Protein 4P40 (pdb70)

Sequence (285 aa):
LADKYYASGNSEISGQELRGLRDAIGDDASPEDILALVQEEKIKDPALQSTALDYLVQTTTPPSQGKLKEALIQARNTHTEQFGRTAIGAKNILFFASQEYADQQLNVSSPSGLRSSLYLEVTGDTHTCDQLLSMLQDRYTYQDMMAIVSSSSFLMGMATELRQGPYVPSAQLQVLMTETRNLQAVLTSSYDYFESRVPILLDDSLKAEGIQTPSDLNFVKVAESSYHIINDKFPTASSKVEREVRNLIGDDVDSVTGVLNLFFSALRQTSSRLFSSSADDKRQQLGAMMIANALDAVNINN

Foldseek 3Di:
DLQVLCPLQPQDHSVLLVVLLVVADLQDALVNSVVSLVVSHPALQVSLSSLVVNLVVDDPVSVVVNVRSVVNNVVSCVVQPCSRVLLNLLRNLLVVLCVVVVHDSRVLSVVLCVLLVDQDALVRLCVVPVVPDPLVSLLSSLVSSCSLVSCCVDDPSRPNVSSVNSNLRSVVNNLLSVLLVLLQVVVVVLVVVCVVVVHDWDPPQGSVLLSVLLLCQPDPDRALVNNLVSQCVRTNQDLSSSLSSLVSSLVSLVPGDCSSHPHPVSSVVSNVSSVVNNVVSVVVD

Solvent-accessible surface area: 14453 Å² total

Nearest PDB structures (foldseek):
  4p40-assembly1_A  TM=1.004E+00  e=1.237E-35  Chlamydia pneumoniae
  4nrh-assembly2_C  TM=9.590E-01  e=5.067E-32  Chlamydia pneumoniae
  6gx7-assembly1_G  TM=9.427E-01  e=4.272E-32  Chlamydia pneumoniae
  2vix-assembly1_A  TM=6.791E-01  e=2.969E-06  Shigella flexneri
  7yyg-assembly1_A  TM=5.568E-01  e=1.500E-06  Bordetella pertussis Tohama I

Structure (mmCIF, N/CA/C/O backbone):
data_4P40
#
_entry.id   4P40
#
_cell.length_a   66.796
_cell.length_b   67.970
_cell.length_c   85.038
_cell.angle_alpha   90.00
_cell.angle_beta   90.00
_cell.angle_gamma   90.00
#
_symmetry.space_group_name_H-M   'P 21 21 21'
#
loop_
_entity.id
_entity.type
_entity.pdbx_description
1 polymer CopN
2 non-polymer 'FORMYL GROUP'
3 non-polymer 'SULFATE ION'
4 non-polymer 'CHLORIDE ION'
5 non-polymer DIMETHYLAMINE
6 water water
#
loop_
_atom_site.group_PDB
_atom_site.id
_atom_site.type_symbol
_atom_site.label_atom_id
_atom_site.label_alt_id
_atom_site.label_comp_id
_atom_site.label_asym_id
_atom_site.label_entity_id
_atom_site.label_seq_id
_atom_site.pdbx_PDB_ins_code
_atom_site.Cartn_x
_atom_site.Cartn_y
_atom_site.Cartn_z
_atom_site.occupancy
_atom_site.B_iso_or_equiv
_atom_site.auth_seq_id
_atom_site.auth_comp_id
_atom_site.auth_asym_id
_atom_site.auth_atom_id
_atom_site.pdbx_PDB_model_num
ATOM 1 N N . LEU A 1 122 ? -84.037 49.258 16.241 1.00 42.99 96 LEU A N 1
ATOM 2 C CA . LEU A 1 122 ? -85.002 48.951 15.198 1.00 42.35 96 LEU A CA 1
ATOM 3 C C . LEU A 1 122 ? -84.643 47.687 14.423 1.00 40.21 96 LEU A C 1
ATOM 4 O O . LEU A 1 122 ? -83.485 47.392 14.221 1.00 38.86 96 LEU A O 1
ATOM 19 N N . ALA A 1 123 ? -85.643 46.945 13.967 1.00 38.66 97 ALA A N 1
ATOM 20 C CA . ALA A 1 123 ? -85.354 45.697 13.278 1.00 37.21 97 ALA A CA 1
ATOM 21 C C . ALA A 1 123 ? -84.650 45.961 11.939 1.00 35.78 97 ALA A C 1
ATOM 22 O O . ALA A 1 123 ? -83.689 45.276 11.592 1.00 34.44 97 ALA A O 1
ATOM 29 N N . ASP A 1 124 ? -85.120 46.953 11.189 1.00 36.14 98 ASP A N 1
ATOM 30 C CA . ASP A 1 124 ? -84.484 47.302 9.917 1.00 35.93 98 ASP A CA 1
ATOM 31 C C . ASP A 1 124 ? -83.014 47.681 10.117 1.00 34.55 98 ASP A C 1
ATOM 32 O O . ASP A 1 124 ? -82.136 47.308 9.323 1.00 33.92 98 ASP A O 1
ATOM 41 N N . LYS A 1 125 ? -82.738 48.432 11.171 1.00 34.46 99 LYS A N 1
ATOM 42 C CA . LYS A 1 125 ? -81.370 48.854 11.426 1.00 33.83 99 LYS A CA 1
ATOM 43 C C . LYS A 1 125 ? -80.527 47.643 11.745 1.00 32.87 99 LYS A C 1
ATOM 44 O O . LYS A 1 125 ? -79.411 47.477 11.243 1.00 32.47 99 LYS A O 1
ATOM 50 N N . TYR A 1 126 ? -81.079 46.748 12.551 1.00 31.04 100 TYR A N 1
ATOM 51 C CA A TYR A 1 126 ? -80.329 45.563 12.938 0.39 30.45 100 TYR A CA 1
ATOM 52 C CA B TYR A 1 126 ? -80.340 45.586 12.971 0.61 29.34 100 TYR A CA 1
ATOM 53 C C . TYR A 1 126 ? -80.100 44.642 11.779 1.00 30.99 100 TYR A C 1
ATOM 54 O O . TYR A 1 126 ? -79.141 43.918 11.781 1.00 32.90 100 TYR A O 1
ATOM 89 N N . ALA A 1 127 ? -81.002 44.681 10.792 1.00 30.91 101 ALA A N 1
ATOM 90 C CA . ALA A 1 127 ? -80.954 43.816 9.611 1.00 31.26 101 ALA A CA 1
ATOM 91 C C . ALA A 1 127 ? -80.264 44.457 8.404 1.00 32.27 101 ALA A C 1
ATOM 92 O O . ALA A 1 127 ? -80.081 43.820 7.358 1.00 32.15 101 ALA A O 1
ATOM 99 N N . SER A 1 128 ? -79.863 45.712 8.543 1.00 33.70 102 SER A N 1
ATOM 100 C CA . SER A 1 128 ? -79.294 46.450 7.430 1.00 35.10 102 SER A CA 1
ATOM 101 C C . SER A 1 128 ? -78.005 45.829 6.903 1.00 35.54 102 SER A C 1
ATOM 102 O O . SER A 1 128 ? -77.051 45.614 7.649 1.00 36.12 102 SER A O 1
ATOM 110 N N . GLY A 1 129 ? -77.992 45.542 5.608 1.00 35.37 103 GLY A N 1
ATOM 111 C CA . GLY A 1 129 ? -76.812 44.997 4.961 1.00 35.18 103 GLY A CA 1
ATOM 112 C C . GLY A 1 129 ? -76.571 43.520 5.224 1.00 34.29 103 GLY A C 1
ATOM 113 O O . GLY A 1 129 ? -75.527 42.984 4.850 1.00 35.89 103 GLY A O 1
ATOM 117 N N . ASN A 1 130 ? -77.541 42.863 5.855 1.00 31.68 104 ASN A N 1
ATOM 118 C CA . ASN A 1 130 ? -77.458 41.436 6.164 1.00 29.16 104 ASN A CA 1
ATOM 119 C C . ASN A 1 130 ? -78.346 40.723 5.182 1.00 28.50 104 ASN A C 1
ATOM 120 O O . ASN A 1 130 ? -79.572 40.875 5.231 1.00 29.18 104 ASN A O 1
ATOM 131 N N . SER A 1 131 ? -77.743 39.947 4.292 1.00 27.44 105 SER A N 1
ATOM 132 C CA . SER A 1 131 ? -78.496 39.326 3.217 1.00 28.15 105 SER A CA 1
ATOM 133 C C . SER A 1 131 ? -79.227 38.074 3.670 1.00 27.49 105 SER A C 1
ATOM 134 O O . SER A 1 131 ? -79.964 37.489 2.896 1.00 29.18 105 SER A O 1
ATOM 142 N N . GLU A 1 132 ? -79.041 37.667 4.926 1.00 25.04 106 GLU A N 1
ATOM 143 C CA . GLU A 1 132 ? -79.646 36.427 5.427 1.00 24.66 106 GLU A CA 1
ATOM 144 C C . GLU A 1 132 ? -80.768 36.614 6.447 1.00 25.53 106 GLU A C 1
ATOM 145 O O . GLU A 1 132 ? -81.409 35.638 6.826 1.00 26.91 106 GLU A O 1
ATOM 157 N N . ILE A 1 133 ? -80.997 37.843 6.896 1.00 25.97 107 ILE A N 1
ATOM 158 C CA . ILE A 1 133 ? -82.117 38.145 7.795 1.00 27.71 107 ILE A CA 1
ATOM 159 C C . ILE A 1 133 ? -82.704 39.498 7.410 1.00 27.82 107 ILE A C 1
ATOM 160 O O . ILE A 1 133 ? -81.982 40.426 7.027 1.00 28.27 107 ILE A O 1
ATOM 176 N N . SER A 1 134 ? -84.024 39.603 7.498 1.00 27.64 108 SER A N 1
ATOM 177 C CA . SER A 1 134 ? -84.696 40.848 7.175 1.00 27.81 108 SER A CA 1
ATOM 178 C C . SER A 1 134 ? -85.265 41.488 8.431 1.00 27.40 108 SER A C 1
ATOM 179 O O . SER A 1 134 ? -85.439 40.840 9.461 1.00 26.44 108 SER A O 1
ATOM 187 N N . GLY A 1 135 ? -85.590 42.769 8.328 1.00 28.27 109 GLY A N 1
ATOM 188 C CA . GLY A 1 135 ? -86.242 43.457 9.423 1.00 28.82 109 GLY A CA 1
ATOM 189 C C . GLY A 1 135 ? -87.572 42.819 9.782 1.00 28.90 109 GLY A C 1
ATOM 190 O O . GLY A 1 135 ? -87.908 42.698 10.958 1.00 28.65 109 GLY A O 1
ATOM 194 N N . GLN A 1 136 ? -88.326 42.398 8.771 1.00 29.51 110 GLN A N 1
ATOM 195 C CA . GLN A 1 136 ? -89.600 41.723 8.975 1.00 29.77 110 GLN A CA 1
ATOM 196 C C . GLN A 1 136 ? -89.449 40.446 9.785 1.00 29.11 110 GLN A C 1
ATOM 197 O O . GLN A 1 136 ? -90.267 40.157 10.661 1.00 29.24 110 GLN A O 1
ATOM 201 N N . GLU A 1 137 ? -88.396 39.681 9.502 1.00 28.45 111 GLU A N 1
ATOM 202 C CA . GLU A 1 137 ? -88.156 38.437 10.221 1.00 28.54 111 GLU A CA 1
ATOM 203 C C . GLU A 1 137 ? -87.848 38.733 11.687 1.00 26.12 111 GLU A C 1
ATOM 204 O O . GLU A 1 137 ? -88.323 38.047 12.581 1.00 25.42 111 GLU A O 1
ATOM 216 N N . LEU A 1 138 ? -87.047 39.757 11.933 1.00 25.17 112 LEU A N 1
ATOM 217 C CA . LEU A 1 138 ? -86.695 40.097 13.305 1.00 24.50 112 LEU A CA 1
ATOM 218 C C . LEU A 1 138 ? -87.916 40.610 14.071 1.00 25.90 112 LEU A C 1
ATOM 219 O O . LEU A 1 138 ? -88.137 40.211 15.211 1.00 25.76 112 LEU A O 1
ATOM 235 N N . ARG A 1 139 ? -88.706 41.481 13.448 1.00 26.92 113 ARG A N 1
ATOM 236 C CA . ARG A 1 139 ? -89.920 41.981 14.086 1.00 28.76 113 ARG A CA 1
ATOM 237 C C . ARG A 1 139 ? -90.921 40.865 14.326 1.00 28.95 113 ARG A C 1
ATOM 238 O O . ARG A 1 139 ? -91.610 40.860 15.344 1.00 29.36 113 ARG A O 1
ATOM 259 N N . GLY A 1 140 ? -90.982 39.907 13.405 1.00 28.91 114 GLY A N 1
ATOM 260 C CA . GLY A 1 140 ? -91.898 38.790 13.546 1.00 30.07 114 GLY A CA 1
ATOM 261 C C . GLY A 1 140 ? -91.539 37.952 14.756 1.00 30.34 114 GLY A C 1
ATOM 262 O O . GLY A 1 140 ? -92.399 37.528 15.530 1.00 30.82 114 GLY A O 1
ATOM 266 N N . LEU A 1 141 ? -90.240 37.745 14.941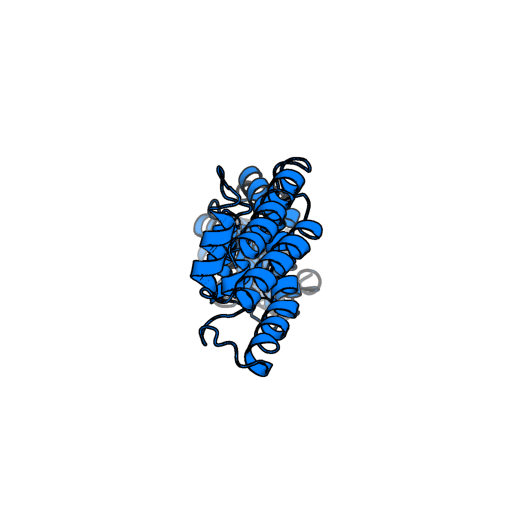 1.00 30.42 115 LEU A N 1
ATOM 267 C CA . LEU A 1 141 ? -89.747 36.931 16.035 1.00 30.76 115 LEU A CA 1
ATOM 268 C C . LEU A 1 141 ? -90.059 37.661 17.342 1.00 30.90 115 LEU A C 1
ATOM 269 O O . LEU A 1 141 ? -90.576 37.068 18.303 1.00 31.73 115 LEU A O 1
ATOM 285 N N . ARG A 1 142 ? -89.780 38.960 17.363 1.00 31.43 116 ARG A N 1
ATOM 286 C CA . ARG A 1 142 ? -90.059 39.786 18.527 1.00 33.48 116 ARG A CA 1
ATOM 287 C C . ARG A 1 142 ? -91.525 39.669 18.903 1.00 33.86 116 ARG A C 1
ATOM 288 O O . ARG A 1 142 ? -91.859 39.420 20.057 1.00 34.48 116 ARG A O 1
ATOM 309 N N . ASP A 1 143 ? -92.407 39.833 17.922 1.00 33.96 117 ASP A N 1
ATOM 310 C CA . ASP A 1 143 ? -93.849 39.860 18.191 1.00 34.51 117 ASP A CA 1
ATOM 311 C C . ASP A 1 143 ? -94.397 38.510 18.651 1.00 34.11 117 ASP A C 1
ATOM 312 O O . ASP A 1 143 ? -95.446 38.453 19.318 1.00 35.55 117 ASP A O 1
ATOM 321 N N . ALA A 1 144 ? -93.724 37.430 18.268 1.00 32.59 118 ALA A N 1
ATOM 322 C CA . ALA A 1 144 ? -94.126 36.071 18.640 1.00 32.09 118 ALA A CA 1
ATOM 323 C C . ALA A 1 144 ? -93.725 35.709 20.077 1.00 30.97 118 ALA A C 1
ATOM 324 O O . ALA A 1 144 ? -94.260 34.751 20.658 1.00 31.78 118 ALA A O 1
ATOM 331 N N . ILE A 1 145 ? -92.800 36.472 20.652 1.00 29.29 119 ILE A N 1
ATOM 332 C CA . ILE A 1 145 ? -92.284 36.184 21.991 1.00 27.71 119 ILE A CA 1
ATOM 333 C C . ILE A 1 145 ? -93.057 36.985 23.044 1.00 28.54 119 ILE A C 1
ATOM 334 O O . ILE A 1 145 ? -92.942 38.212 23.102 1.00 29.95 119 ILE A O 1
ATOM 350 N N . GLY A 1 146 ? -93.817 36.298 23.886 1.00 28.15 120 GLY A N 1
ATOM 351 C CA . GLY A 1 146 ? -94.633 36.963 24.888 1.00 28.52 120 GLY A CA 1
ATOM 352 C C . GLY A 1 146 ? -93.840 37.441 26.086 1.00 27.90 120 GLY A C 1
ATOM 353 O O . GLY A 1 146 ? -92.731 36.968 26.325 1.00 27.27 120 GLY A O 1
ATOM 357 N N . ASP A 1 147 ? -94.435 38.353 26.860 1.00 28.18 121 ASP A N 1
ATOM 358 C CA . ASP A 1 147 ? -93.777 38.923 28.031 1.00 29.12 121 ASP A CA 1
ATOM 359 C C . ASP A 1 147 ? -93.304 37.868 29.016 1.00 26.90 121 ASP A C 1
ATOM 360 O O . ASP A 1 147 ? -92.315 38.079 29.725 1.00 26.44 121 ASP A O 1
ATOM 369 N N . ASP A 1 148 ? -94.027 36.752 29.091 1.00 25.37 122 ASP A N 1
ATOM 370 C CA . ASP A 1 148 ? -93.724 35.701 30.058 1.00 24.92 122 ASP A CA 1
ATOM 371 C C . ASP A 1 148 ? -93.069 34.475 29.457 1.00 24.73 122 ASP A C 1
ATOM 372 O O . ASP A 1 148 ? -92.973 33.432 30.102 1.00 25.33 122 ASP A O 1
ATOM 381 N N . ALA A 1 149 ? -92.546 34.619 28.254 1.00 24.12 123 ALA A N 1
ATOM 382 C CA . ALA A 1 149 ? -91.848 33.526 27.623 1.00 24.05 123 ALA A CA 1
ATOM 383 C C . ALA A 1 149 ? -90.646 33.086 28.443 1.00 22.97 123 ALA A C 1
ATOM 384 O O . ALA A 1 149 ? -89.876 33.912 28.943 1.00 22.80 123 ALA A O 1
ATOM 391 N N . SER A 1 150 ? -90.484 31.781 28.579 1.00 22.72 124 SER A N 1
ATOM 392 C CA . SER A 1 150 ? -89.304 31.224 29.222 1.00 22.84 124 SER A CA 1
ATOM 393 C C . SER A 1 150 ? -88.122 31.207 28.251 1.00 21.99 124 SER A C 1
ATOM 394 O O . SER A 1 150 ? -88.298 31.294 27.034 1.00 21.47 124 SER A O 1
ATOM 402 N N . PRO A 1 151 ? -86.902 31.048 28.776 1.00 21.68 125 PRO A N 1
ATOM 403 C CA . PRO A 1 151 ? -85.760 30.912 27.868 1.00 21.58 125 PRO A CA 1
ATOM 404 C C . PRO A 1 151 ? -85.928 29.762 26.877 1.00 21.43 125 PRO A C 1
ATOM 405 O O . PRO A 1 151 ? -85.518 29.876 25.738 1.00 20.49 125 PRO A O 1
ATOM 416 N N . GLU A 1 152 ? -86.534 28.666 27.316 1.00 21.88 126 GLU A N 1
ATOM 417 C CA . GLU A 1 152 ? -86.746 27.525 26.443 1.00 23.06 126 GLU A CA 1
ATOM 418 C C . GLU A 1 152 ? -87.746 27.863 25.346 1.00 22.77 126 GLU A C 1
ATOM 419 O O . GLU A 1 152 ? -87.564 27.482 24.189 1.00 22.92 126 GLU A O 1
ATOM 431 N N . ASP A 1 153 ? -88.809 28.571 25.713 1.00 22.28 127 ASP A N 1
ATOM 432 C CA . ASP A 1 153 ? -89.795 29.036 24.737 1.00 23.49 127 ASP A CA 1
ATOM 433 C C . ASP A 1 153 ? -89.126 29.919 23.692 1.00 22.15 127 ASP A C 1
ATOM 434 O O . ASP A 1 153 ? -89.406 29.816 22.501 1.00 22.02 127 ASP A O 1
ATOM 443 N N . ILE A 1 154 ? -88.248 30.798 24.157 1.00 20.53 128 ILE A N 1
ATOM 444 C CA . ILE A 1 154 ? -87.561 31.734 23.286 1.00 19.83 128 ILE A CA 1
ATOM 445 C C . ILE A 1 154 ? -86.688 30.974 22.293 1.00 19.65 128 ILE A C 1
ATOM 446 O O . ILE A 1 154 ? -86.751 31.217 21.092 1.00 19.53 128 ILE A O 1
ATOM 462 N N . LEU A 1 155 ? -85.890 30.035 22.784 1.00 18.77 129 LEU A N 1
ATOM 463 C CA . LEU A 1 155 ? -85.014 29.283 21.877 1.00 19.25 129 LEU A CA 1
ATOM 464 C C . LEU A 1 155 ? -85.816 28.448 20.898 1.00 20.30 129 LEU A C 1
ATOM 465 O O . LEU A 1 155 ? -85.434 28.320 19.748 1.00 20.65 129 LEU A O 1
ATOM 481 N N . ALA A 1 156 ? -86.931 27.888 21.337 1.00 20.61 130 ALA A N 1
ATOM 482 C CA . ALA A 1 156 ? -87.745 27.108 20.423 1.00 21.62 130 ALA A CA 1
ATOM 483 C C . ALA A 1 156 ? -88.221 27.971 19.248 1.00 22.01 130 ALA A C 1
ATOM 484 O O . ALA A 1 156 ? -88.192 27.524 18.109 1.00 22.50 130 ALA A O 1
ATOM 491 N N . LEU A 1 157 ? -88.643 29.199 19.527 1.00 21.17 131 LEU A N 1
ATOM 492 C CA . LEU A 1 157 ? -89.124 30.103 18.491 1.00 22.60 131 LEU A CA 1
ATOM 493 C C . LEU A 1 157 ? -87.990 30.572 17.587 1.00 22.32 131 LEU A C 1
ATOM 494 O O . LEU A 1 157 ? -88.130 30.583 16.370 1.00 23.50 131 LEU A O 1
ATOM 510 N N . VAL A 1 158 ? -86.862 30.947 18.178 1.00 21.46 132 VAL A N 1
ATOM 511 C CA . VAL A 1 158 ? -85.706 31.340 17.385 1.00 21.08 132 VAL A CA 1
ATOM 512 C C . VAL A 1 158 ? -85.276 30.225 16.433 1.00 21.40 132 VAL A C 1
ATOM 513 O O . VAL A 1 158 ? -85.029 30.476 15.261 1.00 21.82 132 VAL A O 1
ATOM 526 N N . GLN A 1 159 ? -85.233 28.997 16.940 1.00 21.51 133 GLN A N 1
ATOM 527 C CA . GLN A 1 159 ? -84.861 27.853 16.132 1.00 22.47 133 GLN A CA 1
ATOM 528 C C . GLN A 1 159 ? -85.845 27.604 14.998 1.00 23.80 133 GLN A C 1
ATOM 529 O O . GLN A 1 159 ? -85.443 27.212 13.907 1.00 23.89 133 GLN A O 1
ATOM 543 N N . GLU A 1 160 ? -87.134 27.816 15.261 1.00 25.07 134 GLU A N 1
ATOM 544 C CA A GLU A 1 160 ? -88.180 27.559 14.274 0.51 27.35 134 GLU A CA 1
ATOM 545 C CA B GLU A 1 160 ? -88.162 27.551 14.260 0.49 26.97 134 GLU A CA 1
ATOM 546 C C . GLU A 1 160 ? -88.057 28.537 13.115 1.00 27.49 134 GLU A C 1
ATOM 547 O O . GLU A 1 160 ? -88.236 28.171 11.963 1.00 29.31 134 GLU A O 1
ATOM 569 N N . LYS A 1 161 ? -87.737 29.785 13.435 1.00 26.36 135 LYS A N 1
ATOM 570 C CA . LYS A 1 161 ? -87.750 30.847 12.450 1.00 27.77 135 LYS A CA 1
ATOM 571 C C . LYS A 1 161 ? -86.429 31.097 11.753 1.00 27.37 135 LYS A C 1
ATOM 572 O O . LYS A 1 161 ? -86.423 31.608 10.635 1.00 28.93 135 LYS A O 1
ATOM 591 N N . ILE A 1 162 ? -85.329 30.725 12.407 1.00 26.45 136 ILE A N 1
ATOM 592 C CA . ILE A 1 162 ? -83.982 30.992 11.913 1.00 26.60 136 ILE A CA 1
ATOM 593 C C . ILE A 1 162 ? -83.149 29.728 11.984 1.00 26.65 136 ILE A C 1
ATOM 594 O O . ILE A 1 162 ? -82.957 29.165 13.050 1.00 26.58 136 ILE A O 1
ATOM 610 N N . LYS A 1 163 ? -82.626 29.294 10.837 1.00 28.16 137 LYS A N 1
ATOM 611 C CA . LYS A 1 163 ? -81.997 27.987 10.722 1.00 28.93 137 LYS A CA 1
ATOM 612 C C . LYS A 1 163 ? -80.528 27.904 11.188 1.00 27.01 137 LYS A C 1
ATOM 613 O O . LYS A 1 163 ? -80.101 26.925 11.784 1.00 29.32 137 LYS A O 1
ATOM 619 N N . ASP A 1 164 ? -79.767 28.955 10.956 1.00 22.46 138 ASP A N 1
ATOM 620 C CA . ASP A 1 164 ? -78.328 28.906 11.095 1.00 20.33 138 ASP A CA 1
ATOM 621 C C . ASP A 1 164 ? -77.897 29.451 12.459 1.00 18.38 138 ASP A C 1
ATOM 622 O O . ASP A 1 164 ? -78.359 30.515 12.844 1.00 18.22 138 ASP A O 1
ATOM 631 N N . PRO A 1 165 ? -76.983 28.755 13.163 1.00 18.89 139 PRO A N 1
ATOM 632 C CA . PRO A 1 165 ? -76.602 29.261 14.489 1.00 18.84 139 PRO A CA 1
ATOM 633 C C . PRO A 1 165 ? -76.045 30.680 14.540 1.00 17.47 139 PRO A C 1
ATOM 634 O O . PRO A 1 165 ? -76.289 31.381 15.514 1.00 16.99 139 PRO A O 1
ATOM 645 N N . ALA A 1 166 ? -75.305 31.123 13.527 1.00 17.33 140 ALA A N 1
ATOM 646 C CA . ALA A 1 166 ? -74.799 32.497 13.522 1.00 16.99 140 ALA A CA 1
ATOM 647 C C . ALA A 1 166 ? -75.933 33.509 13.455 1.00 16.70 140 ALA A C 1
ATOM 648 O O . ALA A 1 166 ? -75.885 34.561 14.090 1.00 16.59 140 ALA A O 1
ATOM 655 N N . LEU A 1 167 ? -76.932 33.209 12.648 1.00 16.01 141 LEU A N 1
ATOM 656 C CA . LEU A 1 167 ? -78.088 34.085 12.500 1.00 16.71 141 LEU A CA 1
ATOM 657 C C . LEU A 1 167 ? -78.985 34.017 13.726 1.00 16.55 141 LEU A C 1
ATOM 658 O O . LEU A 1 167 ? -79.576 35.030 14.119 1.00 16.75 141 LEU A O 1
ATOM 674 N N . GLN A 1 168 ? -79.063 32.842 14.357 1.00 16.12 142 GLN A N 1
ATOM 675 C CA . GLN A 1 168 ? -79.815 32.723 15.611 1.00 15.95 142 GLN A CA 1
ATOM 676 C C . GLN A 1 168 ? -79.194 33.614 16.664 1.00 15.55 142 GLN A C 1
ATOM 677 O O . GLN A 1 168 ? -79.891 34.294 17.407 1.00 16.13 142 GLN A O 1
ATOM 691 N N . SER A 1 169 ? -77.867 33.591 16.733 1.00 15.30 143 SER A N 1
ATOM 692 C CA . SER A 1 169 ? -77.132 34.375 17.707 1.00 15.15 143 SER A CA 1
ATOM 693 C C . SER A 1 169 ? -77.347 35.877 17.459 1.00 15.65 143 SER A C 1
ATOM 694 O O . SER A 1 169 ? -77.547 36.661 18.385 1.00 16.04 143 SER A O 1
ATOM 702 N N . THR A 1 170 ? -77.315 36.265 16.180 1.00 15.73 144 THR A N 1
ATOM 703 C CA . THR A 1 170 ? -77.593 37.633 15.767 1.00 16.67 144 THR A CA 1
ATOM 704 C C . THR A 1 170 ? -78.998 38.051 16.179 1.00 16.90 144 THR A C 1
ATOM 705 O O . THR A 1 170 ? -79.202 39.139 16.684 1.00 17.61 144 THR A O 1
ATOM 716 N N . ALA A 1 171 ? -79.987 37.204 15.938 1.00 16.58 145 ALA A N 1
ATOM 717 C CA . ALA A 1 171 ? -81.352 37.517 16.330 1.00 16.85 145 ALA A CA 1
ATOM 718 C C . ALA A 1 171 ? -81.487 37.676 17.837 1.00 16.52 145 ALA A C 1
ATOM 719 O O . ALA A 1 171 ? -82.215 38.537 18.298 1.00 17.29 145 ALA A O 1
ATOM 726 N N . LEU A 1 172 ? -80.787 36.845 18.590 1.00 15.93 146 LEU A N 1
ATOM 727 C CA . LEU A 1 172 ? -80.806 36.943 20.035 1.00 15.99 146 LEU A CA 1
ATOM 728 C C . LEU A 1 172 ? -80.206 38.246 20.518 1.00 15.92 146 LEU A C 1
ATOM 729 O O . LEU A 1 172 ? -80.723 38.848 21.457 1.00 16.23 146 LEU A O 1
ATOM 745 N N . ASP A 1 173 ? -79.137 38.701 19.902 1.00 15.87 147 ASP A N 1
ATOM 746 C CA . ASP A 1 173 ? -78.582 40.031 20.235 1.00 16.59 147 ASP A CA 1
ATOM 747 C C . ASP A 1 173 ? -79.618 41.132 19.982 1.00 17.20 147 ASP A C 1
ATOM 748 O O . ASP A 1 173 ? -79.808 42.014 20.816 1.00 17.37 147 ASP A O 1
ATOM 757 N N . TYR A 1 174 ? -80.293 41.077 18.839 1.00 17.06 148 TYR A N 1
ATOM 758 C CA . TYR A 1 174 ? -81.346 42.041 18.543 1.00 17.85 148 TYR A CA 1
ATOM 759 C C . TYR A 1 174 ? -82.442 41.995 19.609 1.00 18.01 148 TYR A C 1
ATOM 760 O O . TYR A 1 174 ? -82.847 43.030 20.132 1.00 18.77 148 TYR A O 1
ATOM 778 N N . LEU A 1 175 ? -82.883 40.796 19.980 1.00 17.45 149 LEU A N 1
ATOM 779 C CA . LEU A 1 175 ? -83.976 40.670 20.932 1.00 17.55 149 LEU A CA 1
ATOM 780 C C . LEU A 1 175 ? -83.586 41.245 22.275 1.00 18.02 149 LEU A C 1
ATOM 781 O O . LEU A 1 175 ? -84.337 41.985 22.900 1.00 18.68 149 LEU A O 1
ATOM 797 N N . VAL A 1 176 ? -82.405 40.904 22.755 1.00 17.35 150 VAL A N 1
ATOM 798 C CA . VAL A 1 176 ? -81.950 41.427 24.060 1.00 17.48 150 VAL A CA 1
ATOM 799 C C . VAL A 1 176 ? -81.882 42.947 24.024 1.00 18.70 150 VAL A C 1
ATOM 800 O O . VAL A 1 176 ? -82.395 43.625 24.900 1.00 19.82 150 VAL A O 1
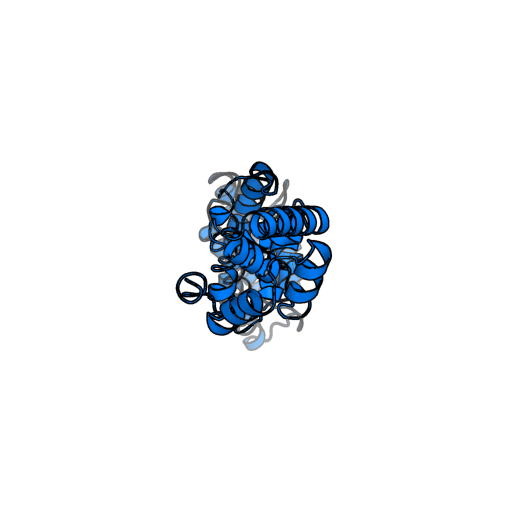ATOM 813 N N . GLN A 1 177 ? -81.271 43.473 22.975 1.00 18.45 151 GLN A N 1
ATOM 814 C CA . GLN A 1 177 ? -80.939 44.879 22.914 1.00 19.63 151 GLN A CA 1
ATOM 815 C C . GLN A 1 177 ? -82.138 45.768 22.692 1.00 21.05 151 GLN A C 1
ATOM 816 O O . GLN A 1 177 ? -82.093 46.925 23.060 1.00 22.26 151 GLN A O 1
ATOM 830 N N A THR A 1 178 ? -83.216 45.256 22.120 0.50 20.60 152 THR A N 1
ATOM 831 N N B THR A 1 178 ? -83.203 45.211 22.109 0.50 21.40 152 THR A N 1
ATOM 832 C CA A THR A 1 178 ? -84.372 46.105 21.847 0.50 21.11 152 THR A CA 1
ATOM 833 C CA B THR A 1 178 ? -84.410 45.957 21.721 0.50 22.55 152 THR A CA 1
ATOM 834 C C A THR A 1 178 ? -85.585 45.797 22.707 0.50 22.18 152 THR A C 1
ATOM 835 C C B THR A 1 178 ? -85.510 45.917 22.786 0.50 22.89 152 THR A C 1
ATOM 836 O O A THR A 1 178 ? -86.705 46.268 22.440 0.50 22.67 152 THR A O 1
ATOM 837 O O B THR A 1 178 ? -86.455 46.724 22.764 0.50 23.17 152 THR A O 1
ATOM 858 N N . THR A 1 179 ? -85.374 45.022 23.757 1.00 23.24 153 THR A N 1
ATOM 859 C CA . THR A 1 179 ? -86.438 44.835 24.752 1.00 25.58 153 THR A CA 1
ATOM 860 C C . THR A 1 179 ? -86.434 46.017 25.715 1.00 29.89 153 THR A C 1
ATOM 861 O O . THR A 1 179 ? -85.393 46.310 26.296 1.00 31.45 153 THR A O 1
ATOM 872 N N . PRO A 1 180 ? -87.570 46.664 25.872 1.00 32.97 154 PRO A N 1
ATOM 873 C CA . PRO A 1 180 ? -87.639 47.852 26.684 1.00 35.12 154 PRO A CA 1
ATOM 874 C C . PRO A 1 180 ? -87.778 47.537 28.111 1.00 37.44 154 PRO A C 1
ATOM 875 O O . PRO A 1 180 ? -88.075 46.454 28.525 1.00 37.15 154 PRO A O 1
ATOM 886 N N . PRO A 1 181 ? -87.516 48.671 28.889 1.00 40.18 155 PRO A N 1
ATOM 887 C CA . PRO A 1 181 ? -87.541 48.441 30.337 1.00 41.73 155 PRO A CA 1
ATOM 888 C C . PRO A 1 181 ? -88.808 47.932 30.920 1.00 42.72 155 PRO A C 1
ATOM 889 O O . PRO A 1 181 ? -88.709 47.320 31.953 1.00 43.20 155 PRO A O 1
ATOM 900 N N . SER A 1 182 ? -89.945 48.160 30.293 1.00 43.21 156 SER A N 1
ATOM 901 C CA . SER A 1 182 ? -91.198 47.687 30.842 1.00 43.63 156 SER A CA 1
ATOM 902 C C . SER A 1 182 ? -91.248 46.182 30.924 1.00 42.70 156 SER A C 1
ATOM 903 O O . SER A 1 182 ? -91.996 45.621 31.704 1.00 43.75 156 SER A O 1
ATOM 911 N N . GLN A 1 183 ? -90.423 45.542 30.097 1.00 40.53 157 GLN A N 1
ATOM 912 C CA . GLN A 1 183 ? -90.426 44.105 29.933 1.00 39.32 157 GLN A CA 1
ATOM 913 C C . GLN A 1 183 ? -89.133 43.566 30.560 1.00 36.62 157 GLN A C 1
ATOM 914 O O . GLN A 1 183 ? -88.369 42.920 29.917 1.00 35.27 157 GLN A O 1
ATOM 928 N N . GLY A 1 184 ? -88.914 43.833 31.830 1.00 35.00 158 GLY A N 1
ATOM 929 C CA . GLY A 1 184 ? -87.739 43.432 32.547 1.00 33.68 158 GLY A CA 1
ATOM 930 C C . GLY A 1 184 ? -87.569 41.941 32.686 1.00 32.09 158 GLY A C 1
ATOM 931 O O . GLY A 1 184 ? -86.478 41.428 32.562 1.00 32.19 158 GLY A O 1
ATOM 935 N N . LYS A 1 185 ? -88.658 41.270 32.970 1.00 30.45 159 LYS A N 1
ATOM 936 C CA . LYS A 1 185 ? -88.690 39.812 33.070 1.00 29.20 159 LYS A CA 1
ATOM 937 C C . LYS A 1 185 ? -88.257 39.216 31.741 1.00 25.32 159 LYS A C 1
ATOM 938 O O . LYS A 1 185 ? -87.447 38.294 31.695 1.00 24.99 159 LYS A O 1
ATOM 957 N N . LEU A 1 186 ? -88.833 39.721 30.659 1.00 24.37 160 LEU A N 1
ATOM 958 C CA . LEU A 1 186 ? -88.499 39.209 29.339 1.00 22.72 160 LEU A CA 1
ATOM 959 C C . LEU A 1 186 ? -87.032 39.464 29.026 1.00 20.69 160 LEU A C 1
ATOM 960 O O . LEU A 1 186 ? -86.367 38.593 28.483 1.00 20.22 160 LEU A O 1
ATOM 976 N N . LYS A 1 187 ? -86.511 40.652 29.340 1.00 20.27 161 LYS A N 1
ATOM 977 C CA . LYS A 1 187 ? -85.107 40.907 29.062 1.00 20.88 161 LYS A CA 1
ATOM 978 C C . LYS A 1 187 ? -84.213 39.880 29.764 1.00 19.96 161 LYS A C 1
ATOM 979 O O . LYS A 1 187 ? -83.287 39.348 29.160 1.00 19.32 161 LYS A O 1
ATOM 998 N N . GLU A 1 188 ? -84.520 39.553 31.015 1.00 20.34 162 GLU A N 1
ATOM 999 C CA . GLU A 1 188 ? -83.768 38.547 31.757 1.00 20.96 162 GLU A CA 1
ATOM 1000 C C . GLU A 1 188 ? -83.868 37.190 31.066 1.00 19.43 162 GLU A C 1
ATOM 1001 O O . GLU A 1 188 ? -82.875 36.481 30.943 1.00 19.63 162 GLU A O 1
ATOM 1005 N N . ALA A 1 189 ? -85.062 36.815 30.623 1.00 18.15 163 ALA A N 1
ATOM 1006 C CA . ALA A 1 189 ? -85.260 35.519 29.954 1.00 18.42 163 ALA A CA 1
ATOM 1007 C C . ALA A 1 189 ? -84.473 35.460 28.650 1.00 17.33 163 ALA A C 1
ATOM 1008 O O . ALA A 1 189 ? -83.919 34.431 28.306 1.00 17.44 163 ALA A O 1
ATOM 1015 N N . LEU A 1 190 ? -84.461 36.564 27.914 1.00 17.00 164 LEU A N 1
ATOM 1016 C CA . LEU A 1 190 ? -83.720 36.660 26.663 1.00 17.09 164 LEU A CA 1
ATOM 1017 C C . LEU A 1 190 ? -82.218 36.562 26.895 1.00 16.93 164 LEU A C 1
ATOM 1018 O O . LEU A 1 190 ? -81.501 35.909 26.132 1.00 16.55 164 LEU A O 1
ATOM 1034 N N . ILE A 1 191 ? -81.714 37.235 27.922 1.00 16.97 165 ILE A N 1
ATOM 1035 C CA . ILE A 1 191 ? -80.302 37.112 28.288 1.00 16.87 165 ILE A CA 1
ATOM 1036 C C . ILE A 1 191 ? -79.957 35.661 28.613 1.00 16.58 165 ILE A C 1
ATOM 1037 O O . ILE A 1 191 ? -78.923 35.163 28.184 1.00 16.20 165 ILE A O 1
ATOM 1053 N N . GLN A 1 192 ? -80.814 34.972 29.358 1.00 16.76 166 GLN A N 1
ATOM 1054 C CA . GLN A 1 192 ? -80.588 33.561 29.678 1.00 17.73 166 GLN A CA 1
ATOM 1055 C C . GLN A 1 192 ? -80.606 32.720 28.408 1.00 17.00 166 GLN A C 1
ATOM 1056 O O . GLN A 1 192 ? -79.753 31.860 28.223 1.00 17.71 166 GLN A O 1
ATOM 1060 N N . ALA A 1 193 ? -81.571 32.971 27.529 1.00 16.77 167 ALA A N 1
ATOM 1061 C CA . ALA A 1 193 ? -81.683 32.223 26.278 1.00 16.65 167 ALA A CA 1
ATOM 1062 C C . ALA A 1 193 ? -80.413 32.392 25.457 1.00 15.57 167 ALA A C 1
ATOM 1063 O O . ALA A 1 193 ? -79.881 31.426 24.904 1.00 16.32 167 ALA A O 1
ATOM 1070 N N . ARG A 1 194 ? -79.931 33.625 25.353 1.00 15.05 168 ARG A N 1
ATOM 1071 C CA . ARG A 1 194 ? -78.729 33.875 24.574 1.00 15.15 168 ARG A CA 1
ATOM 1072 C C . ARG A 1 194 ? -77.513 33.196 25.193 1.00 15.51 168 ARG A C 1
ATOM 1073 O O . ARG A 1 194 ? -76.680 32.615 24.491 1.00 15.41 168 ARG A O 1
ATOM 1094 N N . ASN A 1 195 ? -77.411 33.239 26.511 1.00 15.31 169 ASN A N 1
ATOM 1095 C CA . ASN A 1 195 ? -76.325 32.556 27.197 1.00 15.81 169 ASN A CA 1
ATOM 1096 C C . ASN A 1 195 ? -76.373 31.048 26.950 1.00 16.16 169 ASN A C 1
ATOM 1097 O O . ASN A 1 195 ? -75.351 30.433 26.731 1.00 16.15 169 ASN A O 1
ATOM 1108 N N . THR A 1 196 ? -77.564 30.471 26.990 1.00 16.36 170 THR A N 1
ATOM 1109 C CA . THR A 1 196 ? -77.714 29.049 26.731 1.00 16.60 170 THR A CA 1
ATOM 1110 C C . THR A 1 196 ? -77.327 28.712 25.309 1.00 16.06 170 THR A C 1
ATOM 1111 O O . THR A 1 196 ? -76.649 27.723 25.073 1.00 16.46 170 THR A O 1
ATOM 1122 N N . HIS A 1 197 ? -77.729 29.528 24.355 1.00 15.43 171 HIS A N 1
ATOM 1123 C CA . HIS A 1 197 ? -77.379 29.300 22.953 1.00 15.57 171 HIS A CA 1
ATOM 1124 C C . HIS A 1 197 ? -75.857 29.345 22.751 1.00 14.73 171 HIS A C 1
ATOM 1125 O O . HIS A 1 197 ? -75.266 28.486 22.088 1.00 15.26 171 HIS A O 1
ATOM 1140 N N . THR A 1 198 ? -75.208 30.299 23.386 1.00 15.23 172 THR A N 1
ATOM 1141 C CA . THR A 1 198 ? -73.764 30.395 23.320 1.00 15.42 172 THR A CA 1
ATOM 1142 C C . THR A 1 198 ? -73.073 29.239 24.051 1.00 16.64 172 THR A C 1
ATOM 1143 O O . THR A 1 198 ? -72.046 28.737 23.602 1.00 17.31 172 THR A O 1
ATOM 1154 N N . GLU A 1 199 ? -73.648 28.780 25.150 1.00 17.39 173 GLU A N 1
ATOM 1155 C CA . GLU A 1 199 ? -73.152 27.590 25.831 1.00 19.10 173 GLU A CA 1
ATOM 1156 C C . GLU A 1 199 ? -73.221 26.370 24.909 1.00 19.14 173 GLU A C 1
ATOM 1157 O O . GLU A 1 199 ? -72.307 25.555 24.883 1.00 20.77 173 GLU A O 1
ATOM 1169 N N . GLN A 1 200 ? -74.331 26.219 24.199 1.00 18.03 174 GLN A N 1
ATOM 1170 C CA . GLN A 1 200 ? -74.551 25.110 23.271 1.00 18.71 174 GLN A CA 1
ATOM 1171 C C . GLN A 1 200 ? -73.474 25.128 22.174 1.00 17.22 174 GLN A C 1
ATOM 1172 O O . GLN A 1 200 ? -72.776 24.135 21.904 1.00 18.40 174 GLN A O 1
ATOM 1186 N N . PHE A 1 201 ? -73.328 26.271 21.525 1.00 15.72 175 PHE A N 1
ATOM 1187 C CA . PHE A 1 201 ? -72.561 26.305 20.281 1.00 15.20 175 PHE A CA 1
ATOM 1188 C C . PHE A 1 201 ? -71.145 26.817 20.393 1.00 15.48 175 PHE A C 1
ATOM 1189 O O . PHE A 1 201 ? -70.319 26.504 19.547 1.00 16.14 175 PHE A O 1
ATOM 1206 N N . GLY A 1 202 ? -70.870 27.679 21.354 1.00 15.87 176 GLY A N 1
ATOM 1207 C CA . GLY A 1 202 ? -69.535 28.253 21.487 1.00 15.75 176 GLY A CA 1
ATOM 1208 C C . GLY A 1 202 ? -69.104 28.954 20.216 1.00 14.97 176 GLY A C 1
ATOM 1209 O O . GLY A 1 202 ? -69.865 29.693 19.594 1.00 15.08 176 GLY A O 1
ATOM 1213 N N . ARG A 1 203 ? -67.876 28.666 19.807 1.00 15.12 177 ARG A N 1
ATOM 1214 C CA . ARG A 1 203 ? -67.292 29.253 18.616 1.00 15.00 177 ARG A CA 1
ATOM 1215 C C . ARG A 1 203 ? -68.116 28.970 17.348 1.00 14.92 177 ARG A C 1
ATOM 1216 O O . ARG A 1 203 ? -68.124 29.779 16.417 1.00 14.87 177 ARG A O 1
ATOM 1237 N N . THR A 1 204 ? -68.817 27.846 17.307 1.00 15.65 178 THR A N 1
ATOM 1238 C CA . THR A 1 204 ? -69.672 27.543 16.178 1.00 15.91 178 THR A CA 1
ATOM 1239 C C . THR A 1 204 ? -70.689 28.639 15.910 1.00 15.84 178 THR A C 1
ATOM 1240 O O . THR A 1 204 ? -70.949 28.970 14.761 1.00 17.57 178 THR A O 1
ATOM 1251 N N . ALA A 1 205 ? -71.217 29.235 16.977 1.00 15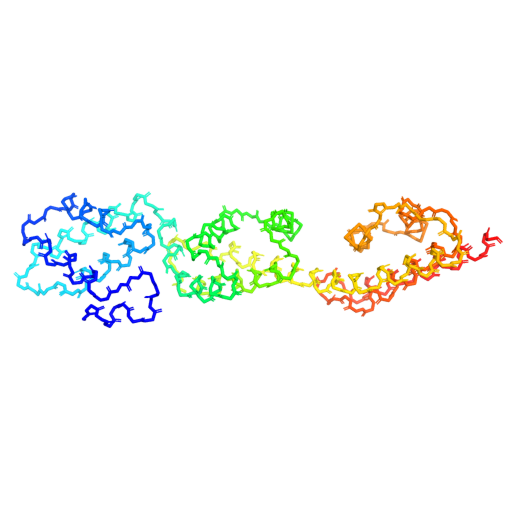.55 179 ALA A N 1
ATOM 1252 C CA . ALA A 1 205 ? -72.092 30.399 16.840 1.00 15.55 179 ALA A CA 1
ATOM 1253 C C . ALA A 1 205 ? -71.303 31.689 16.781 1.00 14.69 179 ALA A C 1
ATOM 1254 O O . ALA A 1 205 ? -71.523 32.494 15.886 1.00 15.46 179 ALA A O 1
ATOM 1261 N N . ILE A 1 206 ? -70.373 31.900 17.701 1.00 14.34 180 ILE A N 1
ATOM 1262 C CA . ILE A 1 206 ? -69.745 33.214 17.853 1.00 14.16 180 ILE A CA 1
ATOM 1263 C C . ILE A 1 206 ? -68.707 33.517 16.772 1.00 14.22 180 ILE A C 1
ATOM 1264 O O . ILE A 1 206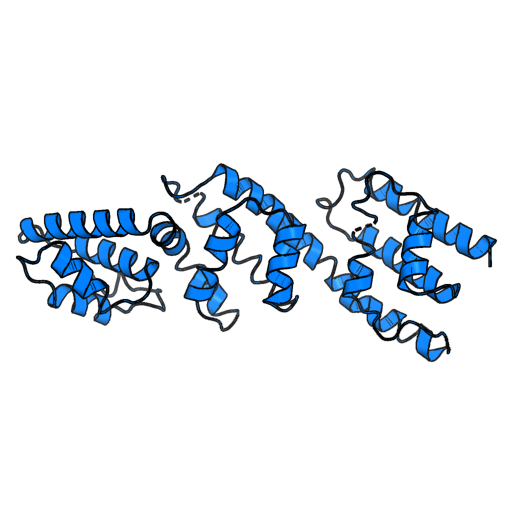 ? -68.667 34.613 16.237 1.00 14.63 180 ILE A O 1
ATOM 1280 N N . GLY A 1 207 ? -67.886 32.544 16.437 1.00 14.29 181 GLY A N 1
ATOM 1281 C CA . GLY A 1 207 ? -66.919 32.740 15.370 1.00 14.67 181 GLY A CA 1
ATOM 1282 C C . GLY A 1 207 ? -67.596 32.986 14.031 1.00 14.39 181 GLY A C 1
ATOM 1283 O O . GLY A 1 207 ? -67.208 33.858 13.275 1.00 15.12 181 GLY A O 1
ATOM 1287 N N . ALA A 1 208 ? -68.628 32.207 13.754 1.00 14.10 182 ALA A N 1
ATOM 1288 C CA . ALA A 1 208 ? -69.416 32.389 12.551 1.00 14.22 182 ALA A CA 1
ATOM 1289 C C . ALA A 1 208 ? -70.107 33.757 12.555 1.00 14.16 182 ALA A C 1
ATOM 1290 O O . ALA A 1 208 ? -70.127 34.449 11.539 1.00 14.77 182 ALA A O 1
ATOM 1297 N N . LYS A 1 209 ? -70.675 34.160 13.686 1.00 13.64 183 LYS A N 1
ATOM 1298 C CA . LYS A 1 209 ? -71.284 35.460 13.760 1.00 14.02 183 LYS A CA 1
ATOM 1299 C C . LYS A 1 209 ? -70.263 36.571 13.522 1.00 14.32 183 LYS A C 1
ATOM 1300 O O . LYS A 1 209 ? -70.553 37.555 12.840 1.00 14.83 183 LYS A O 1
ATOM 1319 N N . ASN A 1 210 ? -69.067 36.412 14.054 1.00 14.44 184 ASN A N 1
ATOM 1320 C CA . ASN A 1 210 ? -68.024 37.405 13.889 1.00 14.53 184 ASN A CA 1
ATOM 1321 C C . ASN A 1 210 ? -67.726 37.698 12.432 1.00 14.37 184 ASN A C 1
ATOM 1322 O O . ASN A 1 210 ? -67.328 38.796 12.108 1.00 15.54 184 ASN A O 1
ATOM 1333 N N . ILE A 1 211 ? -67.857 36.696 11.557 1.00 14.30 185 ILE A N 1
ATOM 1334 C CA . ILE A 1 211 ? -67.492 36.844 10.142 1.00 14.71 185 ILE A CA 1
ATOM 1335 C C . ILE A 1 211 ? -68.713 36.855 9.231 1.00 14.96 185 ILE A C 1
ATOM 1336 O O . ILE A 1 211 ? -68.601 36.609 8.035 1.00 15.25 185 ILE A O 1
ATOM 1352 N N . LEU A 1 212 ? -69.874 37.188 9.770 1.00 15.12 186 LEU A N 1
ATOM 1353 C CA . LEU A 1 212 ? -71.103 37.125 8.999 1.00 16.74 186 LEU A CA 1
ATOM 1354 C C . LEU A 1 212 ? -71.045 37.963 7.724 1.00 16.56 186 LEU A C 1
ATOM 1355 O O . LEU A 1 212 ? -71.316 37.456 6.628 1.00 16.35 186 LEU A O 1
ATOM 1371 N N A PHE A 1 213 ? -70.680 39.228 7.835 0.58 17.16 187 PHE A N 1
ATOM 1372 N N B PHE A 1 213 ? -70.684 39.237 7.866 0.42 17.36 187 PHE A N 1
ATOM 1373 C CA A PHE A 1 213 ? -70.726 40.080 6.654 0.58 19.25 187 PHE A CA 1
ATOM 1374 C CA B PHE A 1 213 ? -70.614 40.165 6.731 0.42 19.17 187 PHE A CA 1
ATOM 1375 C C A PHE A 1 213 ? -69.625 39.723 5.642 0.58 18.67 187 PHE A C 1
ATOM 1376 C C B PHE A 1 213 ? -69.660 39.643 5.677 0.42 18.43 187 PHE A C 1
ATOM 1377 O O A PHE A 1 213 ? -69.854 39.813 4.445 0.58 18.77 187 PHE A O 1
ATOM 1378 O O B PHE A 1 213 ? -70.016 39.546 4.511 0.42 18.25 187 PHE A O 1
ATOM 1411 N N . ALA A 1 214 ? -68.448 39.309 6.096 1.00 17.78 188 ALA A N 1
ATOM 1412 C CA . ALA A 1 214 ? -67.435 38.841 5.166 1.00 17.15 188 ALA A CA 1
ATOM 1413 C C . ALA A 1 214 ? -67.945 37.610 4.411 1.00 15.95 188 ALA A C 1
ATOM 1414 O O . ALA A 1 214 ? -67.706 37.450 3.207 1.00 16.64 188 ALA A O 1
ATOM 1421 N N . SER A 1 215 ? -68.590 36.692 5.130 1.00 15.01 189 SER A N 1
ATOM 1422 C CA . SER A 1 215 ? -69.078 35.498 4.464 1.00 15.42 189 SER A CA 1
ATOM 1423 C C . SER A 1 215 ? -70.099 35.825 3.391 1.00 15.99 189 SER A C 1
ATOM 1424 O O . SER A 1 215 ? -70.149 35.164 2.367 1.00 16.72 189 SER A O 1
ATOM 1432 N N . GLN A 1 216 ? -70.918 36.844 3.618 1.00 15.87 190 GLN A N 1
ATOM 1433 C CA . GLN A 1 216 ? -71.925 37.238 2.649 1.00 16.86 190 GLN A CA 1
ATOM 1434 C C . GLN A 1 216 ? -71.279 37.877 1.426 1.00 18.55 190 GLN A C 1
ATOM 1435 O O . GLN A 1 216 ? -71.699 37.611 0.301 1.00 18.87 190 GLN A O 1
ATOM 1449 N N . GLU A 1 217 ? -70.281 38.726 1.636 1.00 18.64 191 GLU A N 1
ATOM 1450 C CA . GLU A 1 217 ? -69.588 39.403 0.547 1.00 20.25 191 GLU A CA 1
ATOM 1451 C C . GLU A 1 217 ? -68.918 38.375 -0.352 1.00 18.14 191 GLU A C 1
ATOM 1452 O O . GLU A 1 217 ? -69.067 38.383 -1.578 1.00 18.89 191 GLU A O 1
ATOM 1464 N N . TYR A 1 218 ? -68.176 37.461 0.245 1.00 16.70 192 TYR A N 1
ATOM 1465 C CA . TYR A 1 218 ? -67.450 36.479 -0.536 1.00 16.64 192 TYR A CA 1
ATOM 1466 C C . TYR A 1 218 ? -68.355 35.408 -1.110 1.00 17.31 192 TYR A C 1
ATOM 1467 O O . TYR A 1 218 ? -68.086 34.904 -2.197 1.00 17.77 192 TYR A O 1
ATOM 1485 N N . ALA A 1 219 ? -69.458 35.105 -0.450 1.00 17.88 193 ALA A N 1
ATOM 1486 C CA . ALA A 1 219 ? -70.440 34.177 -1.027 1.00 18.97 193 ALA A CA 1
ATOM 1487 C C . ALA A 1 219 ? -71.055 34.756 -2.288 1.00 19.65 193 ALA A C 1
ATOM 1488 O O . ALA A 1 219 ? -71.343 34.031 -3.236 1.00 19.96 193 ALA A O 1
ATOM 1495 N N . ASP A 1 220 ? -71.248 36.060 -2.310 1.00 20.24 194 ASP A N 1
ATOM 1496 C CA . ASP A 1 220 ? -71.761 36.743 -3.496 1.00 22.79 194 ASP A CA 1
ATOM 1497 C C . ASP A 1 220 ? -70.743 36.622 -4.631 1.00 22.21 194 ASP A C 1
ATOM 1498 O O . ASP A 1 220 ? -71.101 36.315 -5.770 1.00 24.12 194 ASP A O 1
ATOM 1507 N N A GLN A 1 221 ? -69.469 36.828 -4.328 0.43 21.49 195 GLN A N 1
ATOM 1508 N N B GLN A 1 221 ? -69.476 36.884 -4.323 0.57 20.83 195 GLN A N 1
ATOM 1509 C CA A GLN A 1 221 ? -68.444 36.777 -5.365 0.43 21.26 195 GLN A CA 1
ATOM 1510 C CA B GLN A 1 221 ? -68.416 36.787 -5.321 0.57 20.19 195 GLN A CA 1
ATOM 1511 C C A GLN A 1 221 ? -68.217 35.368 -5.913 0.43 20.33 195 GLN A C 1
ATOM 1512 C C B GLN A 1 221 ? -68.415 35.393 -5.944 0.57 19.72 195 GLN A C 1
ATOM 1513 O O A GLN A 1 221 ? -67.747 35.177 -7.041 0.43 21.05 195 GLN A O 1
ATOM 1514 O O B GLN A 1 221 ? -68.398 35.248 -7.172 0.57 20.32 195 GLN A O 1
ATOM 1541 N N . LEU A 1 222 ? -68.507 34.374 -5.095 1.00 18.61 196 LEU A N 1
ATOM 1542 C CA . LEU A 1 222 ? -68.362 32.979 -5.499 1.00 18.80 196 LEU A CA 1
ATOM 1543 C C . LEU A 1 222 ? -69.656 32.357 -5.980 1.00 19.01 196 LEU A C 1
ATOM 1544 O O . LEU A 1 222 ? -69.635 31.265 -6.526 1.00 19.76 196 LEU A O 1
ATOM 1560 N N . ASN A 1 223 ? -70.781 33.028 -5.741 1.00 18.40 197 ASN A N 1
ATOM 1561 C CA . ASN A 1 223 ? -72.113 32.472 -5.982 1.00 19.77 197 ASN A CA 1
ATOM 1562 C C . ASN A 1 223 ? -72.341 31.151 -5.249 1.00 19.81 197 ASN A C 1
ATOM 1563 O O . ASN A 1 223 ? -72.760 30.158 -5.825 1.00 20.62 197 ASN A O 1
ATOM 1574 N N . VAL A 1 224 ? -72.074 31.178 -3.950 1.00 18.36 198 VAL A N 1
ATOM 1575 C CA . VAL A 1 224 ? -72.250 30.029 -3.075 1.00 17.28 198 VAL A CA 1
ATOM 1576 C C . VAL A 1 224 ? -72.991 30.481 -1.835 1.00 17.86 198 VAL A C 1
ATOM 1577 O O . VAL A 1 224 ? -73.281 31.653 -1.647 1.00 18.54 198 VAL A O 1
ATOM 1590 N N . SER A 1 225 ? -73.295 29.536 -0.968 1.00 18.16 199 SER A N 1
ATOM 1591 C CA A SER A 1 225 ? -73.978 29.885 0.277 0.76 18.58 199 SER A CA 1
ATOM 1592 C CA B SER A 1 225 ? -73.974 29.837 0.278 0.24 18.11 199 SER A CA 1
ATOM 1593 C C . SER A 1 225 ? -73.043 30.518 1.291 1.00 17.45 199 SER A C 1
ATOM 1594 O O . SER A 1 225 ? -71.932 30.046 1.501 1.00 17.09 199 SER A O 1
ATOM 1608 N N . PRO A 1 226 ? -73.516 31.595 1.959 1.00 17.54 200 PRO A N 1
ATOM 1609 C CA . PRO A 1 226 ? -72.698 32.169 3.032 1.00 17.97 200 PRO A CA 1
ATOM 1610 C C . PRO A 1 226 ? -72.475 31.165 4.167 1.00 17.07 200 PRO A C 1
ATOM 1611 O O . PRO A 1 226 ? -71.378 31.118 4.720 1.00 16.63 200 PRO A O 1
ATOM 1622 N N . SER A 1 227 ? -73.477 30.352 4.483 1.00 17.46 201 SER A N 1
ATOM 1623 C CA . SER A 1 227 ? -73.307 29.382 5.561 1.00 18.59 201 SER A CA 1
ATOM 1624 C C . SER A 1 227 ? -72.222 28.348 5.262 1.00 17.43 201 SER A C 1
ATOM 1625 O O . SER A 1 227 ? -71.484 27.929 6.163 1.00 17.12 201 SER A O 1
ATOM 1633 N N . GLY A 1 228 ? -72.125 27.903 4.014 1.00 17.58 202 GLY A N 1
ATOM 1634 C CA . GLY A 1 228 ? -71.099 26.962 3.644 1.00 17.25 202 GLY A CA 1
ATOM 1635 C C . GLY A 1 228 ? -69.722 27.564 3.801 1.00 15.86 202 GLY A C 1
ATOM 1636 O O . GLY A 1 228 ? -68.798 26.875 4.197 1.00 16.26 202 GLY A O 1
ATOM 1640 N N . LEU A 1 229 ? -69.572 28.844 3.476 1.00 15.63 203 LEU A N 1
ATOM 1641 C CA . LEU A 1 229 ? -68.312 29.524 3.684 1.00 15.20 203 LEU A CA 1
ATOM 1642 C C . LEU A 1 229 ? -67.991 29.650 5.164 1.00 14.10 203 LEU A C 1
ATOM 1643 O O . LEU A 1 229 ? -66.846 29.524 5.542 1.00 14.29 203 LEU A O 1
ATOM 1659 N N . ARG A 1 230 ? -68.990 29.928 6.005 1.00 14.06 204 ARG A N 1
ATOM 1660 C CA . ARG A 1 230 ? -68.713 30.001 7.437 1.00 13.71 204 ARG A CA 1
ATOM 1661 C C . ARG A 1 230 ? -68.299 28.636 7.981 1.00 12.99 204 ARG A C 1
ATOM 1662 O O . ARG A 1 230 ? -67.412 28.577 8.818 1.00 13.53 204 ARG A O 1
ATOM 1683 N N . SER A 1 231 ? -68.884 27.553 7.476 1.00 13.66 205 SER A N 1
ATOM 1684 C CA A SER A 1 231 ? -68.463 26.224 7.908 0.56 14.20 205 SER A CA 1
ATOM 1685 C CA B SER A 1 231 ? -68.493 26.227 7.888 0.44 14.13 205 SER A CA 1
ATOM 1686 C C . SER A 1 231 ? -67.041 25.939 7.499 1.00 14.11 205 SER A C 1
ATOM 1687 O O . SER A 1 231 ? -66.247 25.431 8.292 1.00 14.60 205 SER A O 1
ATOM 1701 N N . LEU A 1 232 ? -66.675 26.291 6.274 1.00 13.98 206 LEU A N 1
ATOM 1702 C CA . LEU A 1 232 ? -65.303 26.161 5.822 1.00 13.58 206 LEU A CA 1
ATOM 1703 C C . LEU A 1 232 ? -64.359 26.974 6.697 1.00 13.22 206 LEU A C 1
ATOM 1704 O O . LEU A 1 232 ? -63.297 26.482 7.117 1.00 13.81 206 LEU A O 1
ATOM 1720 N N . TYR A 1 233 ? -64.737 28.213 7.006 1.00 12.88 207 TYR A N 1
ATOM 1721 C CA . TYR A 1 233 ? -63.924 29.059 7.855 1.00 13.10 207 TYR A CA 1
ATOM 1722 C C . TYR A 1 233 ? -63.694 28.419 9.211 1.00 12.74 207 TYR A C 1
ATOM 1723 O O . TYR A 1 233 ? -62.598 28.454 9.739 1.00 13.47 207 TYR A O 1
ATOM 1741 N N . LEU A 1 234 ? -64.753 27.884 9.809 1.00 13.19 208 LEU A N 1
ATOM 1742 C CA . LEU A 1 234 ? -64.632 27.243 11.111 1.00 13.38 208 LEU A CA 1
ATOM 1743 C C . LEU A 1 234 ? -63.770 25.993 11.043 1.00 13.63 208 LEU A C 1
ATOM 1744 O O . LEU A 1 234 ? -63.029 25.684 11.980 1.00 15.01 208 LEU A O 1
ATOM 1760 N N . GLU A 1 235 ? -63.821 25.282 9.922 1.00 13.71 209 GLU A N 1
ATOM 1761 C CA . GLU A 1 235 ? -62.955 24.140 9.701 1.00 15.23 209 GLU A CA 1
ATOM 1762 C C . GLU A 1 235 ? -61.485 24.557 9.629 1.00 15.30 209 GLU A C 1
ATOM 1763 O O . GLU A 1 235 ? -60.624 23.978 10.305 1.00 16.56 209 GLU A O 1
ATOM 1775 N N . VAL A 1 236 ? -61.199 25.610 8.865 1.00 14.57 210 VAL A N 1
ATOM 1776 C CA . VAL A 1 236 ? -59.837 26.105 8.734 1.00 15.19 210 VAL A CA 1
ATOM 1777 C C . VAL A 1 236 ? -59.273 26.611 10.053 1.00 15.71 210 VAL A C 1
ATOM 1778 O O . VAL A 1 236 ? -58.118 26.371 10.386 1.00 17.24 210 VAL A O 1
ATOM 1791 N N . THR A 1 237 ? -60.096 27.314 10.812 1.00 14.87 211 THR A N 1
ATOM 1792 C CA . THR A 1 237 ? -59.656 27.972 12.027 1.00 15.83 211 THR A CA 1
ATOM 1793 C C . THR A 1 237 ? -59.755 27.088 13.258 1.00 18.27 211 THR A C 1
ATOM 1794 O O . THR A 1 237 ? -59.329 27.492 14.338 1.00 20.53 211 THR A O 1
ATOM 1805 N N . GLY A 1 238 ? -60.266 25.877 13.093 1.00 18.44 212 GLY A N 1
ATOM 1806 C CA . GLY A 1 238 ? -60.433 24.941 14.192 1.00 20.25 212 GLY A CA 1
ATOM 1807 C C . GLY A 1 238 ? -59.246 24.059 14.464 1.00 21.79 212 GLY A C 1
ATOM 1808 O O . GLY A 1 238 ? -59.297 23.240 15.372 1.00 23.92 212 GLY A O 1
ATOM 1812 N N . ASP A 1 239 ? -58.173 24.217 13.704 1.00 20.63 213 ASP A N 1
ATOM 1813 C CA . ASP A 1 239 ? -56.996 23.391 13.916 1.00 21.28 213 ASP A CA 1
ATOM 1814 C C . ASP A 1 239 ? -55.830 24.120 13.317 1.00 20.07 213 ASP A C 1
ATOM 1815 O O . ASP A 1 239 ? -56.004 25.085 12.580 1.00 19.44 213 ASP A O 1
ATOM 1824 N N . THR A 1 240 ? -54.632 23.652 13.628 1.00 20.68 214 THR A N 1
ATOM 1825 C CA . THR A 1 240 ? -53.467 24.146 12.953 1.00 22.31 214 THR A CA 1
ATOM 1826 C C . THR A 1 240 ? -53.582 23.600 11.531 1.00 22.68 214 THR A C 1
ATOM 1827 O O . THR A 1 240 ? -53.991 22.450 11.270 1.00 25.00 214 THR A O 1
ATOM 1838 N N . HIS A 1 241 ? -53.253 24.444 10.603 1.00 20.18 215 HIS A N 1
ATOM 1839 C CA . HIS A 1 241 ? -53.100 24.036 9.227 1.00 19.38 215 HIS A CA 1
ATOM 1840 C C . HIS A 1 241 ? -51.907 24.747 8.661 1.00 19.66 215 HIS A C 1
ATOM 1841 O O . HIS A 1 241 ? -51.775 25.960 8.779 1.00 21.31 215 HIS A O 1
ATOM 1856 N N . THR A 1 242 ? -51.066 23.979 8.004 1.00 19.05 216 THR A N 1
ATOM 1857 C CA . THR A 1 242 ? -49.996 24.525 7.198 1.00 19.71 216 THR A CA 1
ATOM 1858 C C . THR A 1 242 ? -50.524 24.857 5.814 1.00 17.84 216 THR A C 1
ATOM 1859 O O . THR A 1 242 ? -51.599 24.405 5.413 1.00 17.25 216 THR A O 1
ATOM 1870 N N . CYS A 1 243 ? -49.743 25.622 5.069 1.00 17.27 217 CYS A N 1
ATOM 1871 C CA . CYS A 1 243 ? -50.068 25.926 3.693 1.00 16.61 217 CYS A CA 1
ATOM 1872 C C . CYS A 1 243 ? -50.370 24.654 2.889 1.00 16.88 217 CYS A C 1
ATOM 1873 O O . CYS A 1 243 ? -51.360 24.603 2.166 1.00 16.25 217 CYS A O 1
ATOM 1881 N N . ASP A 1 244 ? -49.529 23.630 3.017 1.00 17.40 218 ASP A N 1
ATOM 1882 C CA . ASP A 1 244 ? -49.772 22.373 2.300 1.00 17.70 218 ASP A CA 1
ATOM 1883 C C . ASP A 1 244 ? -51.137 21.778 2.650 1.00 17.33 218 ASP A C 1
ATOM 1884 O O . ASP A 1 244 ? -51.842 21.295 1.773 1.00 17.34 218 ASP A O 1
ATOM 1893 N N . GLN A 1 245 ? -51.508 21.813 3.929 1.00 17.01 219 GLN A N 1
ATOM 1894 C CA . GLN A 1 245 ? -52.797 21.271 4.336 1.00 18.08 219 GLN A CA 1
ATOM 1895 C C . GLN A 1 245 ? -53.957 22.091 3.803 1.00 17.88 219 GLN A C 1
ATOM 1896 O O . GLN A 1 245 ? -54.982 21.546 3.414 1.00 19.08 219 GLN A O 1
ATOM 1910 N N . LEU A 1 246 ? -53.797 23.405 3.781 1.00 16.84 220 LEU A N 1
ATOM 1911 C CA . LEU A 1 246 ? -54.820 24.283 3.228 1.00 16.79 220 LEU A CA 1
ATOM 1912 C C . LEU A 1 246 ? -54.983 24.019 1.735 1.00 16.42 220 LEU A C 1
ATOM 1913 O O . LEU A 1 246 ? -56.092 23.933 1.246 1.00 16.97 220 LEU A O 1
ATOM 1929 N N . LEU A 1 247 ? -53.886 23.900 1.002 1.00 16.39 221 LEU A N 1
ATOM 1930 C CA . LEU A 1 247 ? -53.966 23.636 -0.413 1.00 16.85 221 LEU A CA 1
ATOM 1931 C C . LEU A 1 247 ? -54.692 22.328 -0.680 1.00 18.55 221 LEU A C 1
ATOM 1932 O O . LEU A 1 247 ? -55.549 22.239 -1.544 1.00 19.86 221 LEU A O 1
ATOM 1948 N N . SER A 1 248 ? -54.341 21.301 0.085 1.00 19.55 222 SER A N 1
ATOM 1949 C CA . SER A 1 248 ? -54.942 19.994 -0.104 1.00 23.29 222 SER A CA 1
ATOM 1950 C C . SER A 1 248 ? -56.438 20.009 0.165 1.00 24.90 222 SER A C 1
ATOM 1951 O O . SER A 1 248 ? -57.188 19.413 -0.601 1.00 27.28 222 SER A O 1
ATOM 1959 N N . MET A 1 249 ? -56.870 20.676 1.242 1.00 24.77 223 MET A N 1
ATOM 1960 C CA . MET A 1 249 ? -58.312 20.783 1.591 1.00 26.76 223 MET A CA 1
ATOM 1961 C C . MET A 1 249 ? -59.020 21.472 0.429 1.00 24.65 223 MET A C 1
ATOM 1962 O O . MET A 1 249 ? -59.983 20.983 -0.169 1.00 27.61 223 MET A O 1
ATOM 1976 N N . LEU A 1 250 ? -58.507 22.624 0.064 1.00 19.08 224 LEU A N 1
ATOM 1977 C CA . LEU A 1 250 ? -59.231 23.477 -0.829 1.00 17.72 224 LEU A CA 1
ATOM 1978 C C . LEU A 1 250 ? -59.253 22.993 -2.265 1.00 17.31 224 LEU A C 1
ATOM 1979 O O . LEU A 1 250 ? -60.236 23.227 -2.959 1.00 17.85 224 LEU A O 1
ATOM 1995 N N . GLN A 1 251 ? -58.217 22.308 -2.722 1.00 18.28 225 GLN A N 1
ATOM 1996 C CA . GLN A 1 251 ? -58.148 22.070 -4.162 1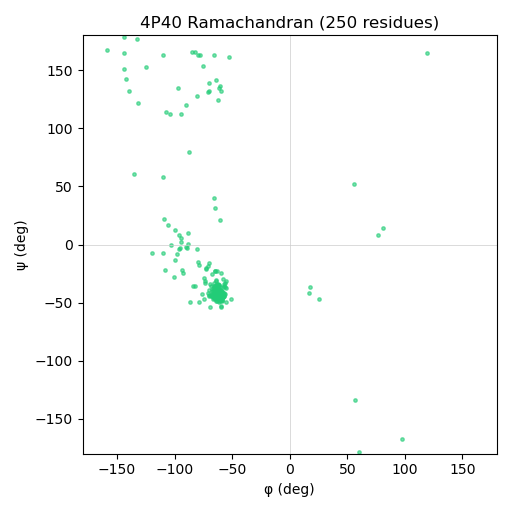.00 19.99 225 GLN A CA 1
ATOM 1997 C C . GLN A 1 251 ? -59.185 21.040 -4.578 1.00 19.47 225 GLN A C 1
ATOM 1998 O O . GLN A 1 251 ? -59.596 21.027 -5.726 1.00 19.10 225 GLN A O 1
ATOM 2012 N N . ASP A 1 252 ? -59.690 20.213 -3.662 1.00 19.43 226 ASP A N 1
ATOM 2013 C CA . ASP A 1 252 ? -60.776 19.304 -4.006 1.00 21.17 226 ASP A CA 1
ATOM 2014 C C . ASP A 1 252 ? -62.157 19.972 -4.031 1.00 20.00 226 ASP A C 1
ATOM 2015 O O . ASP A 1 252 ? -63.127 19.399 -4.530 1.00 22.91 226 ASP A O 1
ATOM 2024 N N . ARG A 1 253 ? -62.244 21.162 -3.453 1.00 18.01 227 ARG A N 1
ATOM 2025 C CA . ARG A 1 253 ? -63.498 21.844 -3.208 1.00 16.89 227 ARG A CA 1
ATOM 2026 C C . ARG A 1 253 ? -63.707 23.049 -4.120 1.00 16.61 227 ARG A C 1
ATOM 2027 O O . ARG A 1 253 ? -64.837 23.491 -4.288 1.00 17.32 227 ARG A O 1
ATOM 2048 N N . TYR A 1 254 ? -62.632 23.600 -4.677 1.00 15.18 228 TYR A N 1
ATOM 2049 C CA . TYR A 1 254 ? -62.681 24.827 -5.467 1.00 15.17 228 TYR A CA 1
ATOM 2050 C C . TYR A 1 254 ? -61.692 24.730 -6.611 1.00 16.07 228 TYR A C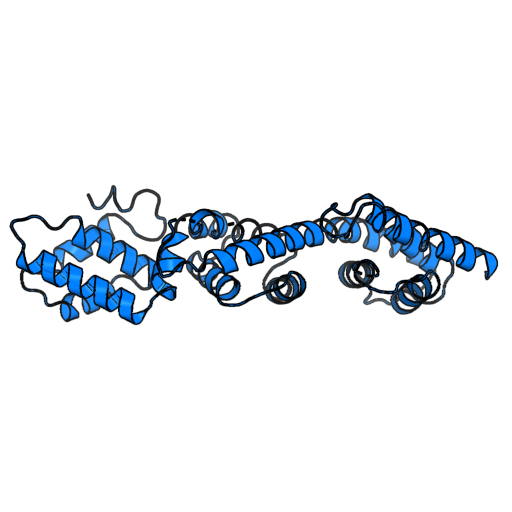 1
ATOM 2051 O O . TYR A 1 254 ? -60.624 24.118 -6.480 1.00 16.88 228 TYR A O 1
ATOM 2069 N N . THR A 1 255 ? -62.005 25.421 -7.696 1.00 16.38 229 THR A N 1
ATOM 2070 C CA . THR A 1 255 ? -61.030 25.635 -8.760 1.00 16.40 229 THR A CA 1
ATOM 2071 C C . THR A 1 255 ? -59.899 26.506 -8.236 1.00 15.91 229 THR A C 1
ATOM 2072 O O . THR A 1 255 ? -60.039 27.178 -7.215 1.00 15.50 229 THR A O 1
ATOM 2083 N N . TYR A 1 256 ? -58.764 26.525 -8.924 1.00 16.79 230 TYR A N 1
ATOM 2084 C CA . TYR A 1 256 ? -57.668 27.395 -8.514 1.00 16.29 230 TYR A CA 1
ATOM 2085 C C . TYR A 1 256 ? -58.084 28.866 -8.486 1.00 15.74 230 TYR A C 1
ATOM 2086 O O . TYR A 1 256 ? -57.733 29.588 -7.563 1.00 16.48 230 TYR A O 1
ATOM 2104 N N . GLN A 1 257 ? -58.857 29.298 -9.468 1.00 15.93 231 GLN A N 1
ATOM 2105 C CA . GLN A 1 257 ? -59.330 30.666 -9.508 1.00 16.96 231 GLN A CA 1
ATOM 2106 C C . GLN A 1 257 ? -60.131 30.973 -8.238 1.00 16.16 231 GLN A C 1
ATOM 2107 O O . GLN A 1 257 ? -59.935 32.000 -7.572 1.00 16.09 231 GLN A O 1
ATOM 2121 N N . ASP A 1 258 ? -61.040 30.078 -7.887 1.00 15.53 232 ASP A N 1
ATOM 2122 C CA . ASP A 1 258 ? -61.869 30.284 -6.715 1.00 15.06 232 ASP A CA 1
ATOM 2123 C C . ASP A 1 258 ? -61.078 30.165 -5.410 1.00 14.48 232 ASP A C 1
ATOM 2124 O O . ASP A 1 258 ? -61.404 30.817 -4.439 1.00 14.39 232 ASP A O 1
ATOM 2133 N N A MET A 1 259 ? -60.036 29.344 -5.384 0.60 13.93 233 MET A N 1
ATOM 2134 N N B MET A 1 259 ? -60.027 29.348 -5.392 0.40 14.34 233 MET A N 1
ATOM 2135 C CA A MET A 1 259 ? -59.183 29.258 -4.211 0.60 13.73 233 MET A CA 1
ATOM 2136 C CA B MET A 1 259 ? -59.175 29.234 -4.211 0.40 14.36 233 MET A CA 1
ATOM 2137 C C A MET A 1 259 ? -58.577 30.588 -3.831 0.60 13.92 233 MET A C 1
ATOM 2138 C C B MET A 1 259 ? -58.512 30.550 -3.837 0.40 14.25 233 MET A C 1
ATOM 2139 O O A MET A 1 259 ? -58.442 30.887 -2.661 0.60 14.35 233 MET A O 1
ATOM 2140 O O B MET A 1 259 ? -58.271 30.800 -2.669 0.40 14.58 233 MET A O 1
ATOM 2167 N N . ALA A 1 260 ? -58.204 31.383 -4.824 1.00 14.00 234 ALA A N 1
ATOM 2168 C CA . ALA A 1 260 ? -57.644 32.694 -4.538 1.00 14.59 234 ALA A CA 1
ATOM 2169 C C . ALA A 1 260 ? -58.668 33.578 -3.831 1.00 14.36 234 ALA A C 1
ATOM 2170 O O . ALA A 1 260 ? -58.357 34.300 -2.900 1.00 15.39 234 ALA A O 1
ATOM 2177 N N . ILE A 1 261 ? -59.913 33.493 -4.269 1.00 14.48 235 ILE A N 1
ATOM 2178 C CA . ILE A 1 261 ? -60.992 34.247 -3.648 1.00 14.64 235 ILE A CA 1
ATOM 2179 C C . ILE A 1 261 ? -61.268 33.725 -2.233 1.00 13.70 235 ILE A C 1
ATOM 2180 O O . ILE A 1 261 ? -61.398 34.514 -1.297 1.00 13.87 235 ILE A O 1
ATOM 2196 N N . VAL A 1 262 ? -61.318 32.415 -2.071 1.00 13.55 236 VAL A N 1
ATOM 2197 C CA . VAL A 1 262 ? -61.509 31.823 -0.766 1.00 13.30 236 VAL A CA 1
ATOM 2198 C C . VAL A 1 262 ? -60.383 32.255 0.173 1.00 13.55 236 VAL A C 1
ATOM 2199 O O . VAL A 1 262 ? -60.634 32.546 1.345 1.00 13.38 236 VAL A O 1
ATOM 2212 N N . SER A 1 263 ? -59.145 32.322 -0.315 1.00 13.50 237 SER A N 1
ATOM 2213 C CA A SER A 1 263 ? -58.037 32.733 0.537 0.42 13.68 237 SER A CA 1
ATOM 2214 C CA B SER A 1 263 ? -58.044 32.732 0.540 0.58 13.61 237 SER A CA 1
ATOM 2215 C C . SER A 1 263 ? -58.220 34.161 1.042 1.00 13.93 237 SER A C 1
ATOM 2216 O O . SER A 1 263 ? -57.941 34.467 2.194 1.00 14.18 237 SER A O 1
ATOM 2230 N N . SER A 1 264 ? -58.710 35.049 0.181 1.00 13.71 238 SER A N 1
ATOM 2231 C CA A SER A 1 264 ? -59.011 36.412 0.584 0.78 13.93 238 SER A CA 1
ATOM 2232 C CA B SER A 1 264 ? -59.029 36.424 0.551 0.22 13.74 238 SER A CA 1
ATOM 2233 C C . SER A 1 264 ? -60.105 36.462 1.624 1.00 13.64 238 SER A C 1
ATOM 2234 O O . SER A 1 264 ? -60.006 37.228 2.592 1.00 14.02 238 SER A O 1
ATOM 2248 N N . PHE A 1 265 ? -61.132 35.638 1.468 1.00 13.16 239 PHE A N 1
ATOM 2249 C CA . PHE A 1 265 ? -62.172 35.514 2.471 1.00 13.09 239 PHE A CA 1
ATOM 2250 C C . PHE A 1 265 ? -61.596 35.071 3.814 1.00 12.93 239 PHE A C 1
ATOM 2251 O O . PHE A 1 265 ? -61.907 35.668 4.846 1.00 13.04 239 PHE A O 1
ATOM 2268 N N . LEU A 1 266 ? -60.765 34.036 3.814 1.00 12.79 240 LEU A N 1
ATOM 2269 C CA . LEU A 1 266 ? -60.189 33.535 5.063 1.00 12.52 240 LEU A CA 1
ATOM 2270 C C . LEU A 1 266 ? -59.387 34.605 5.753 1.00 13.46 240 LEU A C 1
ATOM 2271 O O . LEU A 1 266 ? -59.503 34.779 6.965 1.00 13.60 240 LEU A O 1
ATOM 2287 N N . MET A 1 267 ? -58.586 35.327 4.991 1.00 12.88 241 MET A N 1
ATOM 2288 C CA . MET A 1 267 ? -57.793 36.407 5.540 1.00 13.30 241 MET A CA 1
ATOM 2289 C C . MET A 1 267 ? -58.656 37.497 6.159 1.00 13.78 241 MET A C 1
ATOM 2290 O O . MET A 1 267 ? -58.336 38.011 7.223 1.00 14.58 241 MET A O 1
ATOM 2330 N N . GLY A 1 269 ? -61.781 37.270 7.239 1.00 13.10 243 GLY A N 1
ATOM 2331 C CA . GLY A 1 269 ? -62.472 36.746 8.400 1.00 13.22 243 GLY A CA 1
ATOM 2332 C C . GLY A 1 269 ? -61.552 36.721 9.620 1.00 12.79 243 GLY A C 1
ATOM 2333 O O . GLY A 1 269 ? -61.942 37.149 10.706 1.00 13.43 243 GLY A O 1
ATOM 2337 N N . MET A 1 270 ? -60.340 36.231 9.452 1.00 12.53 244 MET A N 1
ATOM 2338 C CA . MET A 1 270 ? -59.414 36.144 10.559 1.00 12.15 244 MET A CA 1
ATOM 2339 C C . MET A 1 270 ? -59.048 37.511 11.053 1.00 12.91 244 MET A C 1
ATOM 2340 O O . MET A 1 270 ? -58.990 37.718 12.260 1.00 13.47 244 MET A O 1
ATOM 2354 N N . ALA A 1 271 ? -58.800 38.466 10.154 1.00 12.95 245 ALA A N 1
ATOM 2355 C CA . ALA A 1 271 ? -58.478 39.813 10.597 1.00 13.83 245 ALA A CA 1
ATOM 2356 C C . ALA A 1 271 ? -59.625 40.415 11.389 1.00 13.62 245 ALA A C 1
ATOM 2357 O O . ALA A 1 271 ? -59.415 41.112 12.364 1.00 14.94 245 ALA A O 1
ATOM 2364 N N . THR A 1 272 ? -60.852 40.146 10.965 1.00 13.45 246 THR A N 1
ATOM 2365 C CA . THR A 1 272 ? -62.029 40.638 11.663 1.00 13.85 246 THR A CA 1
ATOM 2366 C C . THR A 1 272 ? -62.082 40.079 13.081 1.00 13.43 246 THR A C 1
ATOM 2367 O O . THR A 1 272 ? -62.343 40.798 14.038 1.00 14.02 246 THR A O 1
ATOM 2378 N N . GLU A 1 273 ? -61.833 38.790 13.236 1.00 13.01 247 GLU A N 1
ATOM 2379 C CA . GLU A 1 273 ? -61.876 38.190 14.566 1.00 13.28 247 GLU A CA 1
ATOM 2380 C C . GLU A 1 273 ? -60.782 38.712 15.481 1.00 13.32 247 GLU A C 1
ATOM 2381 O O . GLU A 1 273 ? -61.016 38.914 16.663 1.00 13.72 247 GLU A O 1
ATOM 2393 N N . LEU A 1 274 ? -59.601 38.989 14.939 1.00 13.32 248 LEU A N 1
ATOM 2394 C CA . LEU A 1 274 ? -58.519 39.541 15.755 1.00 13.29 248 LEU A CA 1
ATOM 2395 C C . LEU A 1 274 ? -58.893 40.932 16.267 1.00 13.60 248 LEU A C 1
ATOM 2396 O O . LEU A 1 274 ? -58.492 41.315 17.373 1.00 14.42 248 LEU A O 1
ATOM 2438 N N . ARG A 1 276 ? -61.977 41.787 16.912 1.00 13.36 250 ARG A N 1
ATOM 2439 C CA . ARG A 1 276 ? -63.065 41.569 17.858 1.00 13.43 250 ARG A CA 1
ATOM 2440 C C . ARG A 1 276 ? -62.553 40.965 19.161 1.00 13.77 250 ARG A C 1
ATOM 2441 O O . ARG A 1 276 ? -62.818 41.487 20.243 1.00 13.85 250 ARG A O 1
ATOM 2462 N N . GLN A 1 277 ? -61.604 40.108 19.216 1.00 13.71 251 GLN A N 1
ATOM 2463 C CA . GLN A 1 277 ? -61.197 39.517 20.473 1.00 14.12 251 GLN A CA 1
ATOM 2464 C C . GLN A 1 277 ? -62.366 38.754 21.122 1.00 13.72 251 GLN A C 1
ATOM 2465 O O . GLN A 1 277 ? -63.385 38.639 20.553 1.00 14.19 251 GLN A O 1
ATOM 2479 N N . GLY A 1 278 ? -62.126 38.193 22.302 1.00 13.65 252 GLY A N 1
ATOM 2480 C CA . GLY A 1 278 ? -63.112 37.408 23.007 1.00 13.91 252 GLY A CA 1
ATOM 2481 C C . GLY A 1 278 ? -62.694 35.962 23.260 1.00 14.55 252 GLY A C 1
ATOM 2482 O O . GLY A 1 278 ? -61.747 35.493 22.699 1.00 14.93 252 GLY A O 1
ATOM 2486 N N . PRO A 1 279 ? -63.418 35.313 24.149 1.00 14.11 253 PRO A N 1
ATOM 2487 C CA . PRO A 1 279 ? -63.025 33.956 24.546 1.00 15.06 253 PRO A CA 1
ATOM 2488 C C . PRO A 1 279 ? -63.112 32.939 23.440 1.00 15.00 253 PRO A C 1
ATOM 2489 O O . PRO A 1 279 ? -62.420 31.918 23.543 1.00 16.82 253 PRO A O 1
ATOM 2500 N N . TYR A 1 280 ? -63.924 33.172 22.414 1.00 14.38 254 TYR A N 1
ATOM 2501 C CA . TYR A 1 280 ? -64.088 32.207 21.324 1.00 14.48 254 TYR A CA 1
ATOM 2502 C C . TYR A 1 280 ? -63.195 32.523 20.138 1.00 14.58 254 TYR A C 1
ATOM 2503 O O . TYR A 1 280 ? -63.332 31.875 19.125 1.00 16.81 254 TYR A O 1
ATOM 2521 N N . VAL A 1 281 ? -62.296 33.487 20.282 1.00 13.61 255 VAL A N 1
ATOM 2522 C CA . VAL A 1 281 ? -61.318 33.823 19.252 1.00 14.09 255 VAL A CA 1
ATOM 2523 C C . VAL A 1 281 ? -59.934 33.350 19.681 1.00 14.63 255 VAL A C 1
ATOM 2524 O O . VAL A 1 281 ? -59.352 33.859 20.641 1.00 15.28 255 VAL A O 1
ATOM 2537 N N . PRO A 1 282 ? -59.371 32.369 18.966 1.00 14.62 256 PRO A N 1
ATOM 2538 C CA . PRO A 1 282 ? -58.050 31.836 19.323 1.00 15.42 256 PRO A CA 1
ATOM 2539 C C . PRO A 1 282 ? -56.976 32.674 18.628 1.00 15.34 256 PRO A C 1
ATOM 2540 O O . PRO A 1 282 ? -56.472 32.332 17.580 1.00 15.25 256 PRO A O 1
ATOM 2551 N N . SER A 1 283 ? -56.678 33.839 19.201 1.00 15.27 257 SER A N 1
ATOM 2552 C CA . SER A 1 283 ? -55.917 34.855 18.472 1.00 15.66 257 SER A CA 1
ATOM 2553 C C . SER A 1 283 ? -54.559 34.389 18.013 1.00 16.19 257 SER A C 1
ATOM 2554 O O . SER A 1 283 ? -54.161 34.674 16.897 1.00 16.65 257 SER A O 1
ATOM 2562 N N . ALA A 1 284 ? -53.815 33.721 18.883 1.00 17.22 258 ALA A N 1
ATOM 2563 C CA . ALA A 1 284 ? -52.485 33.278 18.473 1.00 17.63 258 ALA A CA 1
ATOM 2564 C C . ALA A 1 284 ? -52.551 32.254 17.326 1.00 17.43 258 ALA A C 1
ATOM 2565 O O . ALA A 1 284 ? -51.764 32.297 16.381 1.00 17.71 258 ALA A O 1
ATOM 2572 N N . GLN A 1 285 ? -53.515 31.351 17.398 1.00 16.54 259 GLN A N 1
ATOM 2573 C CA . GLN A 1 285 ? -53.720 30.376 16.329 1.00 16.80 259 GLN A CA 1
ATOM 2574 C C A GLN A 1 285 ? -54.076 31.068 15.022 0.56 15.58 259 GLN A C 1
ATOM 2575 C C B GLN A 1 285 ? -54.089 31.058 15.020 0.44 15.73 259 GLN A C 1
ATOM 2576 O O A GLN A 1 285 ? -53.597 30.684 13.957 0.56 15.46 259 GLN A O 1
ATOM 2577 O O B GLN A 1 285 ? -53.630 30.658 13.951 0.44 15.65 259 GLN A O 1
ATOM 2602 N N . LEU A 1 286 ? -54.922 32.088 15.095 1.00 15.30 260 LEU A N 1
ATOM 2603 C CA . LEU A 1 286 ? -55.303 32.817 13.891 1.00 14.45 260 LEU A CA 1
ATOM 2604 C C . LEU A 1 286 ? -54.096 33.520 13.265 1.00 14.53 260 LEU A C 1
ATOM 2605 O O . LEU A 1 286 ? -53.987 33.581 12.051 1.00 14.83 260 LEU A O 1
ATOM 2621 N N . GLN A 1 287 ? -53.200 34.058 14.076 1.00 15.03 261 GLN A N 1
ATOM 2622 C CA . GLN A 1 287 ? -52.018 34.699 13.528 1.00 15.31 261 GLN A CA 1
ATOM 2623 C C . GLN A 1 287 ? -51.197 33.726 12.688 1.00 15.56 261 GLN A C 1
ATOM 2624 O O . GLN A 1 287 ? -50.722 34.062 11.609 1.00 16.18 261 GLN A O 1
ATOM 2638 N N . VAL A 1 288 ? -51.007 32.522 13.198 1.00 15.55 262 VAL A N 1
ATOM 2639 C CA . VAL A 1 288 ? -50.250 31.508 12.466 1.00 15.89 262 VAL A CA 1
ATOM 2640 C C . VAL A 1 288 ? -51.010 31.115 11.200 1.00 15.42 262 VAL A C 1
ATOM 2641 O O . VAL A 1 288 ? -50.389 30.954 10.135 1.00 15.99 262 VAL A O 1
ATOM 2654 N N . LEU A 1 289 ? -52.328 30.926 11.293 1.00 14.83 263 LEU A N 1
ATOM 2655 C CA . LEU A 1 289 ? -53.104 30.593 10.111 1.00 14.07 263 LEU A CA 1
ATOM 2656 C C . LEU A 1 289 ? -53.050 31.690 9.043 1.00 14.11 263 LEU A C 1
ATOM 2657 O O . LEU A 1 289 ? -53.033 31.390 7.852 1.00 14.60 263 LEU A O 1
ATOM 2673 N N . MET A 1 290 ? -53.003 32.952 9.462 1.00 13.65 264 MET A N 1
ATOM 2674 C CA . MET A 1 290 ? -52.842 34.052 8.529 1.00 13.40 264 MET A CA 1
ATOM 2675 C C . MET A 1 290 ? -51.501 33.977 7.795 1.00 14.14 264 MET A C 1
ATOM 2676 O O . MET A 1 290 ? -51.451 34.176 6.595 1.00 14.57 264 MET A O 1
ATOM 2690 N N . THR A 1 291 ? -50.431 33.652 8.505 1.00 14.44 265 THR A N 1
ATOM 2691 C CA . THR A 1 291 ? -49.125 33.436 7.875 1.00 15.47 265 THR A CA 1
ATOM 2692 C C . THR A 1 291 ? -49.199 32.310 6.850 1.00 15.08 265 THR A C 1
ATOM 2693 O O . THR A 1 291 ? -48.688 32.448 5.721 1.00 15.11 265 THR A O 1
ATOM 2704 N N . GLU A 1 292 ? -49.843 31.217 7.209 1.00 14.72 266 GLU A N 1
ATOM 2705 C CA . GLU A 1 292 ? -49.956 30.086 6.303 1.00 14.29 266 GLU A CA 1
ATOM 2706 C C . GLU A 1 292 ? -50.852 30.374 5.102 1.00 14.01 266 GLU A C 1
ATOM 2707 O O . GLU A 1 292 ? -50.585 29.870 4.010 1.00 14.58 266 GLU A O 1
ATOM 2719 N N . THR A 1 293 ? -51.893 31.174 5.310 1.00 13.86 267 THR A N 1
ATOM 2720 C CA . THR A 1 293 ? -52.783 31.571 4.228 1.00 13.83 267 THR A CA 1
ATOM 2721 C C . THR A 1 293 ? -52.032 32.484 3.269 1.00 14.32 267 THR A C 1
ATOM 2722 O O . THR A 1 293 ? -52.137 32.344 2.050 1.00 14.40 267 THR A O 1
ATOM 2733 N N . ARG A 1 294 ? -51.268 33.417 3.829 1.00 14.22 268 ARG A N 1
ATOM 2734 C CA . ARG A 1 294 ? -50.445 34.311 3.026 1.00 14.27 268 ARG A CA 1
ATOM 2735 C C . ARG A 1 294 ? -49.495 33.483 2.172 1.00 14.06 268 ARG A C 1
ATOM 2736 O O . ARG A 1 294 ? -49.211 33.828 1.025 1.00 14.49 268 ARG A O 1
ATOM 2757 N N . ASN A 1 295 ? -49.011 32.383 2.740 1.00 13.77 269 ASN A N 1
ATOM 2758 C CA . ASN A 1 295 ? -48.144 31.465 2.015 1.00 13.97 269 ASN A CA 1
ATOM 2759 C C . ASN A 1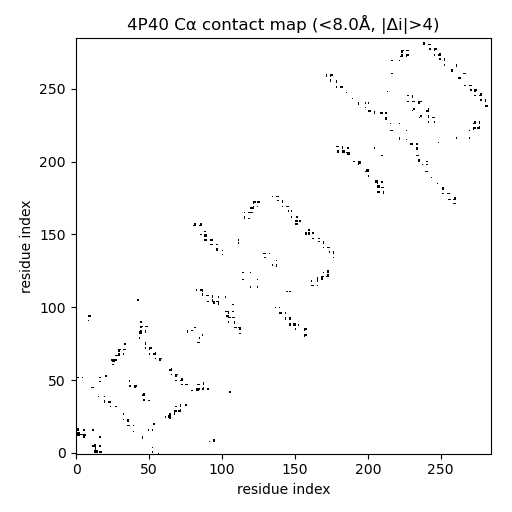 295 ? -48.914 30.796 0.885 1.00 13.87 269 ASN A C 1
ATOM 2760 O O . ASN A 1 295 ? -48.405 30.649 -0.226 1.00 14.52 269 ASN A O 1
ATOM 2771 N N . LEU A 1 296 ? -50.148 30.396 1.176 1.00 13.66 270 LEU A N 1
ATOM 2772 C CA . LEU A 1 296 ? -51.015 29.797 0.165 1.00 13.47 270 LEU A CA 1
ATOM 2773 C C . LEU A 1 296 ? -51.258 30.749 -0.982 1.00 13.33 270 LEU A C 1
ATOM 2774 O O . LEU A 1 296 ? -51.217 30.343 -2.139 1.00 13.55 270 LEU A O 1
ATOM 2790 N N . GLN A 1 297 ? -51.505 32.003 -0.684 1.00 13.20 271 GLN A N 1
ATOM 2791 C CA . GLN A 1 297 ? -51.712 32.997 -1.734 1.00 13.75 271 GLN A CA 1
ATOM 2792 C C . GLN A 1 297 ? -50.500 33.069 -2.669 1.00 13.91 271 GLN A C 1
ATOM 2793 O O . GLN A 1 297 ? -50.653 33.170 -3.877 1.00 15.00 271 GLN A O 1
ATOM 2807 N N . ALA A 1 298 ? -49.314 33.025 -2.094 1.00 13.62 272 ALA A N 1
ATOM 2808 C CA . ALA A 1 298 ? -48.101 33.015 -2.889 1.00 13.67 272 ALA A CA 1
ATOM 2809 C C . ALA A 1 298 ? -47.958 31.744 -3.724 1.00 13.49 272 ALA A C 1
ATOM 2810 O O . ALA A 1 298 ? -47.491 31.794 -4.868 1.00 13.79 272 ALA A O 1
ATOM 2817 N N . VAL A 1 299 ? -48.339 30.603 -3.161 1.00 13.11 273 VAL A N 1
ATOM 2818 C CA . VAL A 1 299 ? -48.339 29.357 -3.914 1.00 12.93 273 VAL A CA 1
ATOM 2819 C C . VAL A 1 299 ? -49.324 29.460 -5.085 1.00 13.09 273 VAL A C 1
ATOM 2820 O O . VAL A 1 299 ? -49.002 29.042 -6.209 1.00 13.91 273 VAL A O 1
ATOM 2833 N N . LEU A 1 300 ? -50.519 29.987 -4.853 1.00 12.94 274 LEU A N 1
ATOM 2834 C CA . LEU A 1 300 ? -51.490 30.143 -5.920 1.00 13.58 274 LEU A CA 1
ATOM 2835 C C . LEU A 1 300 ? -50.972 31.046 -7.040 1.00 13.85 274 LEU A C 1
ATOM 2836 O O . LEU A 1 300 ? -51.196 30.742 -8.209 1.00 14.19 274 LEU A O 1
ATOM 2852 N N . THR A 1 301 ? -50.297 32.130 -6.707 1.00 13.84 275 THR A N 1
ATOM 2853 C CA . THR A 1 301 ? -49.704 32.974 -7.728 1.00 14.62 275 THR A CA 1
ATOM 2854 C C . THR A 1 301 ? -48.690 32.204 -8.560 1.00 14.88 275 THR A C 1
ATOM 2855 O O . THR A 1 301 ? -48.643 32.340 -9.786 1.00 15.23 275 THR A O 1
ATOM 2866 N N A SER A 1 302 ? -47.872 31.403 -7.894 0.85 14.03 276 SER A N 1
ATOM 2867 N N B SER A 1 302 ? -47.878 31.376 -7.920 0.15 14.31 276 SER A N 1
ATOM 2868 C CA A SER A 1 302 ? -46.919 30.527 -8.569 0.85 14.01 276 SER A CA 1
ATOM 2869 C CA B SER A 1 302 ? -46.905 30.606 -8.679 0.15 13.89 276 SER A CA 1
ATOM 2870 C C A SER A 1 302 ? -47.602 29.584 -9.529 0.85 14.66 276 SER A C 1
ATOM 2871 C C B SER A 1 302 ? -47.590 29.569 -9.558 0.15 14.48 276 SER A C 1
ATOM 2872 O O A SER A 1 302 ? -47.188 29.449 -10.672 0.85 15.34 276 SER A O 1
ATOM 2873 O O B SER A 1 302 ? -47.159 29.345 -10.686 0.15 14.64 276 SER A O 1
ATOM 2888 N N . TYR A 1 303 ? -48.656 28.940 -9.063 1.00 14.93 277 TYR A N 1
ATOM 2889 C CA . TYR A 1 303 ? -49.396 28.015 -9.905 1.00 15.15 277 TYR A CA 1
ATOM 2890 C C . TYR A 1 303 ? -49.920 28.715 -11.154 1.00 15.21 277 TYR A C 1
ATOM 2891 O O . TYR A 1 303 ? -49.954 28.086 -12.201 1.00 15.96 277 TYR A O 1
ATOM 2909 N N . ASP A 1 304 ? -50.285 29.993 -11.084 1.00 15.22 278 ASP A N 1
ATOM 2910 C CA . ASP A 1 304 ? -50.706 30.725 -12.270 1.00 15.54 278 ASP A CA 1
ATOM 2911 C C . ASP A 1 304 ? -49.619 30.794 -13.340 1.00 16.01 278 ASP A C 1
ATOM 2912 O O . ASP A 1 304 ? -49.930 30.736 -14.515 1.00 16.17 278 ASP A O 1
ATOM 2921 N N . TYR A 1 305 ? -48.360 30.964 -12.932 1.00 14.88 279 TYR A N 1
ATOM 2922 C CA . TYR A 1 305 ? -47.274 30.970 -13.904 1.00 15.32 279 TYR A CA 1
ATOM 2923 C C . TYR A 1 305 ? -47.201 29.636 -14.603 1.00 15.44 279 TYR A C 1
ATOM 2924 O O . TYR A 1 305 ? -47.082 29.564 -15.826 1.00 15.96 279 TYR A O 1
ATOM 2942 N N . PHE A 1 306 ? -47.272 28.545 -13.840 1.00 14.02 280 PHE A N 1
ATOM 2943 C CA . PHE A 1 306 ? -47.270 27.218 -14.449 1.00 13.87 280 PHE A CA 1
ATOM 2944 C C . PHE A 1 306 ? -48.490 26.986 -15.321 1.00 14.67 280 PHE A C 1
ATOM 2945 O O . PHE A 1 306 ? -48.379 26.382 -16.377 1.00 15.59 280 PHE A O 1
ATOM 2962 N N . GLU A 1 307 ? -49.643 27.501 -14.919 1.00 14.60 281 GLU A N 1
ATOM 2963 C CA . GLU A 1 307 ? -50.847 27.299 -15.703 1.00 15.75 281 GLU A CA 1
ATOM 2964 C C . GLU A 1 307 ? -50.731 27.929 -17.084 1.00 16.64 281 GLU A C 1
ATOM 2965 O O . GLU A 1 307 ? -51.250 27.375 -18.044 1.00 17.35 281 GLU A O 1
ATOM 2977 N N . SER A 1 308 ? -50.038 29.052 -17.181 1.00 16.05 282 SER A N 1
ATOM 2978 C CA . SER A 1 308 ? -49.737 29.699 -18.453 1.00 17.25 282 SER A CA 1
ATOM 2979 C C . SER A 1 308 ? -48.746 28.882 -19.267 1.00 17.19 282 SER A C 1
ATOM 2980 O O . SER A 1 308 ? -48.988 28.576 -20.432 1.00 18.35 282 SER A O 1
ATOM 2988 N N . ARG A 1 309 ? -47.611 28.547 -18.669 1.00 15.47 283 ARG A N 1
ATOM 2989 C CA . ARG A 1 309 ? -46.471 28.058 -19.436 1.00 15.09 283 ARG A CA 1
ATOM 2990 C C . ARG A 1 309 ? -46.505 26.594 -19.751 1.00 14.74 283 ARG A C 1
ATOM 2991 O O . ARG A 1 309 ? -45.991 26.197 -20.783 1.00 15.42 283 ARG A O 1
ATOM 3012 N N . VAL A 1 310 ? -47.017 25.768 -18.857 1.00 15.04 284 VAL A N 1
ATOM 3013 C CA . VAL A 1 310 ? -46.943 24.325 -19.068 1.00 14.99 284 VAL A CA 1
ATOM 3014 C C . VAL A 1 310 ? -47.658 23.871 -20.343 1.00 15.24 284 VAL A C 1
ATOM 3015 O O . VAL A 1 310 ? -47.053 23.132 -21.131 1.00 15.82 284 VAL A O 1
ATOM 3028 N N . PRO A 1 311 ? -48.897 24.334 -20.589 1.00 15.51 285 PRO A N 1
ATOM 3029 C CA . PRO A 1 311 ? -49.530 23.869 -21.838 1.00 16.39 285 PRO A CA 1
ATOM 3030 C C . PRO A 1 311 ? -48.746 24.324 -23.074 1.00 15.60 285 PRO A C 1
ATOM 3031 O O . PRO A 1 311 ? -48.714 23.611 -24.080 1.00 16.51 285 PRO A O 1
ATOM 3042 N N . ILE A 1 312 ? -48.140 25.492 -23.022 1.00 15.34 286 ILE A N 1
ATOM 3043 C CA . ILE A 1 312 ? -47.360 26.002 -24.132 1.00 15.32 286 ILE A CA 1
ATOM 3044 C C . ILE A 1 312 ? -46.148 25.103 -24.382 1.00 15.74 286 ILE A C 1
ATOM 3045 O O . ILE A 1 312 ? -45.878 24.691 -25.515 1.00 15.98 286 ILE A O 1
ATOM 3061 N N . LEU A 1 313 ? -45.414 24.776 -23.329 1.00 14.40 287 LEU A N 1
ATOM 3062 C CA . LEU A 1 313 ? -44.272 23.903 -23.473 1.00 14.18 287 LEU A CA 1
ATOM 3063 C C . LEU A 1 313 ? -44.674 22.543 -24.013 1.00 14.82 287 LEU A C 1
ATOM 3064 O O . LEU A 1 313 ? -44.058 22.014 -24.934 1.00 15.02 287 LEU A O 1
ATOM 3080 N N . LEU A 1 314 ? -45.693 21.950 -23.426 1.00 15.06 288 LEU A N 1
ATOM 3081 C CA . LEU A 1 314 ? -46.108 20.619 -23.857 1.00 16.66 288 LEU A CA 1
ATOM 3082 C C . LEU A 1 314 ? -46.593 20.611 -25.292 1.00 16.77 288 LEU A C 1
ATOM 3083 O O . LEU A 1 314 ? -46.275 19.675 -26.044 1.00 17.50 288 LEU A O 1
ATOM 3099 N N . ASP A 1 315 ? -47.336 21.631 -25.716 1.00 16.38 289 ASP A N 1
ATOM 3100 C CA A ASP A 1 315 ? -47.792 21.694 -27.098 0.52 17.69 289 ASP A CA 1
ATOM 3101 C CA B ASP A 1 315 ? -47.786 21.705 -27.102 0.48 17.51 289 ASP A CA 1
ATOM 3102 C C . ASP A 1 315 ? -46.610 21.871 -28.048 1.00 17.29 289 ASP A C 1
ATOM 3103 O O . ASP A 1 315 ? -46.585 21.295 -29.132 1.00 17.70 289 ASP A O 1
ATOM 3119 N N . SER A 1 316 ? -45.625 22.668 -27.649 1.00 16.16 290 SER A N 1
ATOM 3120 C CA . SER A 1 316 ? -44.419 22.906 -28.457 1.00 16.10 290 SER A CA 1
ATOM 3121 C C . SER A 1 316 ? -43.627 21.634 -28.658 1.00 17.11 290 SER A C 1
ATOM 3122 O O . SER A 1 316 ? -43.153 21.353 -29.761 1.00 18.43 290 SER A O 1
ATOM 3130 N N . LEU A 1 317 ? -43.482 20.856 -27.593 1.00 16.42 291 LEU A N 1
ATOM 3131 C CA . LEU A 1 317 ? -42.782 19.588 -27.690 1.00 17.35 291 LEU A CA 1
ATOM 3132 C C . LEU A 1 317 ? -43.535 18.623 -28.606 1.00 18.61 291 LEU A C 1
ATOM 3133 O O . LEU A 1 317 ? -42.950 17.979 -29.479 1.00 19.36 291 LEU A O 1
ATOM 3149 N N . LYS A 1 318 ? -44.842 18.564 -28.432 1.00 18.61 292 LYS A N 1
ATOM 3150 C CA . LYS A 1 318 ? -45.669 17.675 -29.253 1.00 20.47 292 LYS A CA 1
ATOM 3151 C C . LYS A 1 318 ? -45.578 18.031 -30.732 1.00 20.97 292 LYS A C 1
ATOM 3152 O O . LYS A 1 318 ? -45.499 17.134 -31.587 1.00 22.03 292 LYS A O 1
ATOM 3171 N N . ALA A 1 319 ? -45.540 19.328 -31.042 1.00 20.61 293 ALA A N 1
ATOM 3172 C CA . ALA A 1 319 ? -45.494 19.775 -32.429 1.00 22.11 293 ALA A CA 1
ATOM 3173 C C . ALA A 1 319 ? -44.212 19.344 -33.107 1.00 22.79 293 ALA A C 1
ATOM 3174 O O . ALA A 1 319 ? -44.169 19.257 -34.344 1.00 25.18 293 ALA A O 1
ATOM 3181 N N . GLU A 1 320 ? -43.167 19.082 -32.326 1.00 22.46 294 GLU A N 1
ATOM 3182 C CA . GLU A 1 320 ? -41.909 18.572 -32.876 1.00 23.88 294 GLU A CA 1
ATOM 3183 C C . GLU A 1 320 ? -41.725 17.073 -32.735 1.00 23.90 294 GLU A C 1
ATOM 3184 O O . GLU A 1 320 ? -40.636 16.547 -32.980 1.00 25.37 294 GLU A O 1
ATOM 3196 N N . GLY A 1 321 ? -42.802 16.392 -32.377 1.00 22.91 295 GLY A N 1
ATOM 3197 C CA . GLY A 1 321 ? -42.815 14.943 -32.330 1.00 23.03 295 GLY A CA 1
ATOM 3198 C C . GLY A 1 321 ? -42.202 14.365 -31.070 1.00 23.17 295 GLY A C 1
ATOM 3199 O O . GLY A 1 321 ? -41.890 13.184 -31.048 1.00 25.57 295 GLY A O 1
ATOM 3203 N N . ILE A 1 322 ? -42.004 15.192 -30.045 1.00 21.04 296 ILE A N 1
ATOM 3204 C CA . ILE A 1 322 ? -41.438 14.735 -28.782 1.00 20.79 296 ILE A CA 1
ATOM 3205 C C . ILE A 1 322 ? -42.603 14.292 -27.894 1.00 22.40 296 ILE A C 1
ATOM 3206 O O . ILE A 1 322 ? -43.480 15.088 -27.569 1.00 23.78 296 ILE A O 1
ATOM 3222 N N . GLN A 1 323 ? -42.576 13.022 -27.500 1.00 22.12 297 GLN A N 1
ATOM 3223 C CA . GLN A 1 323 ? -43.630 12.399 -26.723 1.00 22.78 297 GLN A CA 1
ATOM 3224 C C . GLN A 1 323 ? -43.491 12.745 -25.245 1.00 21.90 297 GLN A C 1
ATOM 3225 O O . GLN A 1 323 ? -42.434 12.515 -24.670 1.00 23.02 297 GLN A O 1
ATOM 3239 N N . THR A 1 324 ? -44.568 13.242 -24.634 1.00 20.71 298 THR A N 1
ATOM 3240 C CA . THR A 1 324 ? -44.612 13.513 -23.211 1.00 20.07 298 THR A CA 1
ATOM 3241 C C . THR A 1 324 ? -45.808 12.767 -22.635 1.00 20.13 298 THR A C 1
ATOM 3242 O O . THR A 1 324 ? -46.795 12.524 -23.326 1.00 20.08 298 THR A O 1
ATOM 3253 N N . PRO A 1 325 ? -45.745 12.404 -21.347 1.00 19.97 299 PRO A N 1
ATOM 3254 C CA . PRO A 1 325 ? -46.864 11.649 -20.777 1.00 20.69 299 PRO A CA 1
ATOM 3255 C C . PRO A 1 325 ? -48.162 12.413 -20.857 1.00 21.06 299 PRO A C 1
ATOM 3256 O O . PRO A 1 325 ? -48.217 13.574 -20.476 1.00 20.94 299 PRO A O 1
ATOM 3267 N N . SER A 1 326 ? -49.214 11.760 -21.324 1.00 21.35 300 SER A N 1
ATOM 3268 C CA . SER A 1 326 ? -50.437 12.462 -21.659 1.00 22.35 300 SER A CA 1
ATOM 3269 C C . SER A 1 326 ? -51.187 12.999 -20.452 1.00 23.10 300 SER A C 1
ATOM 3270 O O . SER A 1 326 ? -52.061 13.851 -20.601 1.00 25.12 300 SER A O 1
ATOM 3278 N N . ASP A 1 327 ? -50.863 12.529 -19.251 1.00 22.09 301 ASP A N 1
ATOM 3279 C CA . ASP A 1 327 ? -51.518 13.047 -18.040 1.00 22.06 301 ASP A CA 1
ATOM 3280 C C . ASP A 1 327 ? -50.752 14.177 -17.358 1.00 21.86 301 ASP A C 1
ATOM 3281 O O . ASP A 1 327 ? -51.188 14.676 -16.327 1.00 23.75 301 ASP A O 1
ATOM 3290 N N . LEU A 1 328 ? -49.636 14.597 -17.934 1.00 20.03 302 LEU A N 1
ATOM 3291 C CA . LEU A 1 328 ? -48.868 15.699 -17.365 1.00 19.74 302 LEU A CA 1
ATOM 3292 C C . LEU A 1 328 ? -49.641 17.013 -17.546 1.00 20.96 302 LEU A C 1
ATOM 3293 O O . LEU A 1 328 ? -50.175 17.291 -18.620 1.00 23.72 302 LEU A O 1
ATOM 3309 N N . ASN A 1 329 ? -49.750 17.795 -16.491 1.00 19.22 303 ASN A N 1
ATOM 3310 C CA . ASN A 1 329 ? -50.443 19.061 -16.532 1.00 18.93 303 ASN A CA 1
ATOM 3311 C C . ASN A 1 329 ? -49.736 20.055 -15.636 1.00 17.42 303 ASN A C 1
ATOM 3312 O O . ASN A 1 329 ? -48.743 19.724 -14.983 1.00 17.15 303 ASN A O 1
ATOM 3323 N N . PHE A 1 330 ? -50.245 21.287 -15.583 1.00 17.00 304 PHE A N 1
ATOM 3324 C CA . PHE A 1 330 ? -49.542 22.338 -14.860 1.00 16.26 304 PHE A CA 1
ATOM 3325 C C . PHE A 1 330 ? -49.443 22.060 -13.377 1.00 15.50 304 PHE A C 1
ATOM 3326 O O . PHE A 1 330 ? -48.484 22.493 -12.753 1.00 15.69 304 PHE A O 1
ATOM 3343 N N . VAL A 1 331 ? -50.427 21.369 -12.808 1.00 15.83 305 VAL A N 1
ATOM 3344 C CA . VAL A 1 331 ? -50.418 21.098 -11.382 1.00 15.82 305 VAL A CA 1
ATOM 3345 C C . VAL A 1 331 ? -49.275 20.173 -11.008 1.00 15.88 305 VAL A C 1
ATOM 3346 O O . VAL A 1 331 ? -48.540 20.451 -10.066 1.00 15.91 305 VAL A O 1
ATOM 3359 N N . LYS A 1 332 ? -49.100 19.088 -11.763 1.00 16.43 306 LYS A N 1
ATOM 3360 C CA . LYS A 1 332 ? -48.015 18.184 -11.496 1.00 17.76 306 LYS A CA 1
ATOM 3361 C C . LYS A 1 332 ? -46.651 18.861 -11.621 1.00 15.70 306 LYS A C 1
ATOM 3362 O O . LYS A 1 332 ? -45.757 18.614 -10.821 1.00 16.24 306 LYS A O 1
ATOM 3381 N N . VAL A 1 333 ? -46.492 19.691 -12.637 1.00 15.26 307 VAL A N 1
ATOM 3382 C CA . VAL A 1 333 ? -45.249 20.422 -12.840 1.00 15.33 307 VAL A CA 1
ATOM 3383 C C . VAL A 1 333 ? -45.001 21.410 -11.686 1.00 14.84 307 VAL A C 1
ATOM 3384 O O . VAL A 1 333 ? -43.904 21.450 -11.121 1.00 14.88 307 VAL A O 1
ATOM 3397 N N . ALA A 1 334 ? -46.035 22.152 -11.303 1.00 13.92 308 ALA A N 1
ATOM 3398 C CA . ALA A 1 334 ? -45.906 23.096 -10.214 1.00 13.77 308 ALA A CA 1
ATOM 3399 C C . ALA A 1 334 ? -45.586 22.359 -8.905 1.00 14.57 308 ALA A C 1
ATOM 3400 O O . ALA A 1 334 ? -44.796 22.849 -8.110 1.00 14.68 308 ALA A O 1
ATOM 3407 N N . GLU A 1 335 ? -46.195 21.193 -8.679 1.00 14.75 309 GLU A N 1
ATOM 3408 C CA . GLU A 1 335 ? -45.907 20.422 -7.479 1.00 15.33 309 GLU A CA 1
ATOM 3409 C C . GLU A 1 335 ? -44.439 20.036 -7.394 1.00 15.51 309 GLU A C 1
ATOM 3410 O O . GLU A 1 335 ? -43.833 20.060 -6.316 1.00 16.16 309 GLU A O 1
ATOM 3422 N N . SER A 1 336 ? -43.869 19.665 -8.523 1.00 15.33 310 SER A N 1
ATOM 3423 C CA A SER A 1 336 ? -42.445 19.313 -8.564 0.63 15.76 310 SER A CA 1
ATOM 3424 C CA B SER A 1 336 ? -42.461 19.314 -8.600 0.37 15.79 310 SER A CA 1
ATOM 3425 C C . SER A 1 336 ? -41.556 20.504 -8.256 1.00 14.96 310 SER A C 1
ATOM 3426 O O . SER A 1 336 ? -40.572 20.371 -7.520 1.00 16.18 310 SER A O 1
ATOM 3440 N N . TYR A 1 337 ? -41.873 21.668 -8.813 1.00 13.77 311 TYR A N 1
ATOM 3441 C CA . TYR A 1 337 ? -41.145 22.886 -8.521 1.00 13.99 311 TYR A CA 1
ATOM 3442 C C . TYR A 1 337 ? -41.194 23.206 -7.028 1.00 14.14 311 TYR A C 1
ATOM 3443 O O . TYR A 1 337 ? -40.169 23.463 -6.411 1.00 14.35 311 TYR A O 1
ATOM 3461 N N . HIS A 1 338 ? -42.382 23.145 -6.422 1.00 14.29 312 HIS A N 1
ATOM 3462 C CA . HIS A 1 338 ? -42.502 23.439 -5.008 1.00 14.66 312 HIS A CA 1
ATOM 3463 C C . HIS A 1 338 ? -41.766 22.401 -4.164 1.00 14.82 312 HIS A C 1
ATOM 3464 O O . HIS A 1 338 ? -41.179 22.750 -3.150 1.00 15.45 312 HIS A O 1
ATOM 3501 N N . ILE A 1 340 ? -39.092 21.258 -4.944 1.00 18.06 314 ILE A N 1
ATOM 3502 C CA . ILE A 1 340 ? -37.647 21.388 -5.035 1.00 15.92 314 ILE A CA 1
ATOM 3503 C C . ILE A 1 340 ? -37.318 22.537 -4.094 1.00 15.44 314 ILE A C 1
ATOM 3504 O O . ILE A 1 340 ? -36.353 22.501 -3.334 1.00 16.61 314 ILE A O 1
ATOM 3520 N N . ILE A 1 341 ? -38.142 23.585 -4.135 1.00 14.78 315 ILE A N 1
ATOM 3521 C CA . ILE A 1 341 ? -37.825 24.753 -3.335 1.00 15.18 315 ILE A CA 1
ATOM 3522 C C . ILE A 1 341 ? -38.008 24.512 -1.861 1.00 16.46 315 ILE A C 1
ATOM 3523 O O . ILE A 1 341 ? -37.404 25.226 -1.070 1.00 17.48 315 ILE A O 1
ATOM 3539 N N . ASN A 1 342 ? -38.757 23.477 -1.498 1.00 15.98 316 ASN A N 1
ATOM 3540 C CA . ASN A 1 342 ? -38.959 23.134 -0.089 1.00 17.22 316 ASN A CA 1
ATOM 3541 C C . ASN A 1 342 ? -38.016 22.051 0.410 1.00 18.66 316 ASN A C 1
ATOM 3542 O O . ASN A 1 342 ? -38.023 21.707 1.591 1.00 20.81 316 ASN A O 1
ATOM 3553 N N . ASP A 1 343 ? -37.196 21.500 -0.467 1.00 17.94 317 ASP A N 1
ATOM 3554 C CA . ASP A 1 343 ? -36.284 20.400 -0.083 1.00 19.09 317 ASP A CA 1
ATOM 3555 C C . ASP A 1 343 ? -35.202 20.984 0.804 1.00 20.51 317 ASP A C 1
ATOM 3556 O O . ASP A 1 343 ? -34.620 22.016 0.475 1.00 21.64 317 ASP A O 1
ATOM 3565 N N . LYS A 1 344 ? -34.938 20.363 1.949 1.00 23.34 318 LYS A N 1
ATOM 3566 C CA . LYS A 1 344 ? -33.879 20.871 2.822 1.00 24.83 318 LYS A CA 1
ATOM 3567 C C . LYS A 1 344 ? -32.477 20.595 2.238 1.00 24.55 318 LYS A C 1
ATOM 3568 O O . LYS A 1 344 ? -31.522 21.296 2.577 1.00 25.93 318 LYS A O 1
ATOM 3572 N N . PHE A 1 345 ? -32.375 19.614 1.330 1.00 23.25 319 PHE A N 1
ATOM 3573 C CA . PHE A 1 345 ? -31.086 19.218 0.744 1.00 22.74 319 PHE A CA 1
ATOM 3574 C C . PHE A 1 345 ? -31.155 19.019 -0.765 1.00 21.50 319 PHE A C 1
ATOM 3575 O O . PHE A 1 345 ? -30.851 17.951 -1.290 1.00 21.89 319 PHE A O 1
ATOM 3592 N N . PRO A 1 346 ? -31.514 20.088 -1.482 1.00 21.73 320 PRO A N 1
ATOM 3593 C CA . PRO A 1 346 ? -31.570 19.986 -2.935 1.00 21.56 320 PRO A CA 1
ATOM 3594 C C . PRO A 1 346 ? -30.172 20.006 -3.511 1.00 19.80 320 PRO A C 1
ATOM 3595 O O . PRO A 1 346 ? -29.235 20.509 -2.885 1.00 19.92 320 PRO A O 1
ATOM 3606 N N . THR A 1 347 ? -30.027 19.401 -4.678 1.00 18.16 321 THR A N 1
ATOM 3607 C CA . THR A 1 347 ? -28.796 19.430 -5.436 1.00 18.24 321 THR A CA 1
ATOM 3608 C C . THR A 1 347 ? -29.148 19.492 -6.921 1.00 17.35 321 THR A C 1
ATOM 3609 O O . THR A 1 347 ? -30.265 19.183 -7.313 1.00 17.13 321 THR A O 1
ATOM 3620 N N . ALA A 1 348 ? -28.172 19.843 -7.750 1.00 17.68 322 ALA A N 1
ATOM 3621 C CA . ALA A 1 348 ? -28.372 19.845 -9.180 1.00 17.23 322 ALA A CA 1
ATOM 3622 C C . ALA A 1 348 ? -28.817 18.485 -9.697 1.00 16.72 322 ALA A C 1
ATOM 3623 O O . ALA A 1 348 ? -29.693 18.394 -10.559 1.00 16.61 322 ALA A O 1
ATOM 3630 N N . SER A 1 349 ? -28.204 17.410 -9.198 1.00 16.85 323 SER A N 1
ATOM 3631 C CA A SER A 1 349 ? -28.586 16.086 -9.684 0.74 17.09 323 SER A CA 1
ATOM 3632 C CA B SER A 1 349 ? -28.546 16.083 -9.606 0.26 16.85 323 SER A CA 1
ATOM 3633 C C . SER A 1 349 ? -29.987 15.746 -9.228 1.00 16.72 323 SER A C 1
ATOM 3634 O O . SER A 1 349 ? -30.731 15.102 -9.966 1.00 16.88 323 SER A O 1
ATOM 3648 N N . LYS A 1 350 ? -30.572 16.272 -8.182 1.00 30.00 324 LYS A N 1
ATOM 3649 C CA . LYS A 1 350 ? -31.787 15.777 -7.546 1.00 30.00 324 LYS A CA 1
ATOM 3650 C C . LYS A 1 350 ? -33.022 16.485 -8.092 1.00 30.00 324 LYS A C 1
ATOM 3651 O O . LYS A 1 350 ? -33.625 16.038 -9.068 1.00 30.00 324 LYS A O 1
ATOM 3657 N N . VAL A 1 351 ? -32.479 17.861 -8.707 1.00 15.53 325 VAL A N 1
ATOM 3658 C CA . VAL A 1 351 ? -33.393 18.657 -9.521 1.00 15.28 325 VAL A CA 1
ATOM 3659 C C . VAL A 1 351 ? -33.584 18.007 -10.897 1.00 14.79 325 VAL A C 1
ATOM 3660 O O . VAL A 1 351 ? -34.699 17.879 -11.385 1.00 15.28 325 VAL A O 1
ATOM 3673 N N . GLU A 1 352 ? -32.474 17.616 -11.518 1.00 14.80 326 GLU A N 1
ATOM 3674 C CA . GLU A 1 352 ? -32.556 16.971 -12.809 1.00 15.22 326 GLU A CA 1
ATOM 3675 C C . GLU A 1 352 ? -33.375 15.698 -12.730 1.00 14.88 326 GLU A C 1
ATOM 3676 O O . GLU A 1 352 ? -34.202 15.411 -13.603 1.00 15.25 326 GLU A O 1
ATOM 3688 N N . ARG A 1 353 ? -33.162 14.905 -11.674 1.00 15.48 327 ARG A N 1
ATOM 3689 C CA . ARG A 1 353 ? -33.912 13.665 -11.519 1.00 15.69 327 ARG A CA 1
ATOM 3690 C C . ARG A 1 353 ? -35.403 13.925 -11.314 1.00 15.58 327 ARG A C 1
ATOM 3691 O O . ARG A 1 353 ? -36.231 13.205 -11.875 1.00 16.13 327 ARG A O 1
ATOM 3712 N N . GLU A 1 354 ? -35.740 14.960 -10.557 1.00 15.39 328 GLU A N 1
ATOM 3713 C CA . GLU A 1 354 ? -37.132 15.341 -10.400 1.00 15.64 328 GLU A CA 1
ATOM 3714 C C . GLU A 1 354 ? -37.783 15.628 -11.746 1.00 14.78 328 GLU A C 1
ATOM 3715 O O . GLU A 1 354 ? -38.888 15.176 -12.022 1.00 15.69 328 GLU A O 1
ATOM 3727 N N . VAL A 1 355 ? -37.080 16.358 -12.602 1.00 14.36 329 VAL A N 1
ATOM 3728 C CA . VAL A 1 355 ? -37.585 16.692 -13.935 1.00 14.24 329 VAL A CA 1
ATOM 3729 C C . VAL A 1 355 ? -37.738 15.447 -14.814 1.00 14.30 329 VAL A C 1
ATOM 3730 O O . VAL A 1 355 ? -38.766 15.284 -15.470 1.00 15.65 329 VAL A O 1
ATOM 3743 N N . ARG A 1 356 ? -36.736 14.569 -14.828 1.00 14.29 330 ARG A N 1
ATOM 3744 C CA . ARG A 1 356 ? -36.807 13.369 -15.638 1.00 15.24 330 ARG A CA 1
ATOM 3745 C C . ARG A 1 356 ? -37.935 12.459 -15.179 1.00 16.02 330 ARG A C 1
ATOM 3746 O O . ARG A 1 356 ? -38.580 11.830 -15.994 1.00 17.16 330 ARG A O 1
ATOM 3767 N N . ASN A 1 357 ? -38.178 12.405 -13.876 1.00 16.60 331 ASN A N 1
ATOM 3768 C CA . ASN A 1 357 ? -39.296 11.615 -13.380 1.00 17.69 331 ASN A CA 1
ATOM 3769 C C . ASN A 1 357 ? -40.634 12.155 -13.857 1.00 18.18 331 ASN A C 1
ATOM 3770 O O . ASN A 1 357 ? -41.593 11.412 -14.021 1.00 21.35 331 ASN A O 1
ATOM 3781 N N . LEU A 1 358 ? -40.699 13.465 -14.063 1.00 17.77 332 LEU A N 1
ATOM 3782 C CA . LEU A 1 358 ? -41.903 14.171 -14.449 1.00 18.59 332 LEU A CA 1
ATOM 3783 C C . LEU A 1 358 ? -42.228 14.043 -15.949 1.00 18.65 332 LEU A C 1
ATOM 3784 O O . LEU A 1 358 ? -43.356 13.739 -16.343 1.00 19.87 332 LEU A O 1
ATOM 3800 N N . ILE A 1 359 ? -41.233 14.291 -16.797 1.00 17.39 333 ILE A N 1
ATOM 3801 C CA . ILE A 1 359 ? -41.479 14.456 -18.225 1.00 17.17 333 ILE A CA 1
ATOM 3802 C C . ILE A 1 359 ? -40.754 13.454 -19.092 1.00 17.88 333 ILE A C 1
ATOM 3803 O O . ILE A 1 359 ? -41.038 13.387 -20.282 1.00 19.38 333 ILE A O 1
ATOM 3819 N N . GLY A 1 360 ? -39.877 12.642 -18.520 1.00 17.61 334 GLY A N 1
ATOM 3820 C CA . GLY A 1 360 ? -39.144 11.654 -19.287 1.00 17.66 334 GLY A CA 1
ATOM 3821 C C . GLY A 1 360 ? -37.768 12.171 -19.654 1.00 17.77 334 GLY A C 1
ATOM 3822 O O . GLY A 1 360 ? -37.277 13.151 -19.102 1.00 17.92 334 GLY A O 1
ATOM 3826 N N . ASP A 1 361 ? -37.122 11.460 -20.572 1.00 17.61 335 ASP A N 1
ATOM 3827 C CA . ASP A 1 361 ? -35.679 11.638 -20.776 1.00 17.56 335 ASP A CA 1
ATOM 3828 C C . ASP A 1 361 ? -35.253 12.444 -21.992 1.00 18.21 335 ASP A C 1
ATOM 3829 O O . ASP A 1 361 ? -34.065 12.658 -22.172 1.00 19.71 335 ASP A O 1
ATOM 3838 N N . ASP A 1 362 ? -36.178 12.925 -22.804 1.00 17.27 336 ASP A N 1
ATOM 3839 C CA . ASP A 1 362 ? -35.790 13.741 -23.948 1.00 16.63 336 ASP A CA 1
ATOM 3840 C C . ASP A 1 362 ? -35.074 15.017 -23.495 1.00 15.87 336 ASP A C 1
ATOM 3841 O O . ASP A 1 362 ? -35.551 15.734 -22.628 1.00 15.74 336 ASP A O 1
ATOM 3850 N N . VAL A 1 363 ? -33.977 15.336 -24.158 1.00 16.50 337 VAL A N 1
ATOM 3851 C CA . VAL A 1 363 ? -33.146 16.442 -23.750 1.00 17.27 337 VAL A CA 1
ATOM 3852 C C . VAL A 1 363 ? -33.888 17.777 -23.826 1.00 16.39 337 VAL A C 1
ATOM 3853 O O . VAL A 1 363 ? -33.714 18.644 -22.973 1.00 16.43 337 VAL A O 1
ATOM 3866 N N . ASP A 1 364 ? -34.694 17.954 -24.858 1.00 16.57 338 ASP A N 1
ATOM 3867 C CA . ASP A 1 364 ? -35.476 19.173 -25.020 1.00 16.42 338 ASP A CA 1
ATOM 3868 C C . ASP A 1 364 ? -36.594 19.271 -23.996 1.00 15.19 338 ASP A C 1
ATOM 3869 O O . ASP A 1 364 ? -36.836 20.361 -23.478 1.00 14.66 338 ASP A O 1
ATOM 3878 N N . SER A 1 365 ? -37.246 18.163 -23.677 1.00 15.19 339 SER A N 1
ATOM 3879 C CA . SER A 1 365 ? -38.275 18.183 -22.628 1.00 14.87 339 SER A CA 1
ATOM 3880 C C . SER A 1 365 ? -37.673 18.582 -21.293 1.00 14.14 339 SER A C 1
ATOM 3881 O O . SER A 1 365 ? -38.221 19.417 -20.578 1.00 14.15 339 SER A O 1
ATOM 3889 N N . VAL A 1 366 ? -36.558 17.972 -20.951 1.00 13.93 340 VAL A N 1
ATOM 3890 C CA . VAL A 1 366 ? -35.914 18.201 -19.676 1.00 13.56 340 VAL A CA 1
ATOM 3891 C C . VAL A 1 366 ? -35.404 19.649 -19.585 1.00 13.33 340 VAL A C 1
ATOM 3892 O O . VAL A 1 366 ? -35.601 20.325 -18.589 1.00 13.36 340 VAL A O 1
ATOM 3905 N N . THR A 1 367 ? -34.770 20.129 -20.653 1.00 13.39 341 THR A N 1
ATOM 3906 C CA . THR A 1 367 ? -34.294 21.498 -20.745 1.00 13.37 341 THR A CA 1
ATOM 3907 C C . THR A 1 367 ? -35.436 22.485 -20.574 1.00 12.68 341 THR A C 1
ATOM 3908 O O . THR A 1 367 ? -35.293 23.484 -19.860 1.00 13.28 341 THR A O 1
ATOM 3919 N N . GLY A 1 368 ? -36.543 22.230 -21.240 1.00 12.86 342 GLY A N 1
ATOM 3920 C CA . GLY A 1 368 ? -37.670 23.137 -21.179 1.00 13.22 342 GLY A CA 1
ATOM 3921 C C . GLY A 1 368 ? -38.220 23.264 -19.776 1.00 13.25 342 GLY A C 1
ATOM 3922 O O . GLY A 1 368 ? -38.525 24.373 -19.323 1.00 13.13 342 GLY A O 1
ATOM 3926 N N . VAL A 1 369 ? -38.373 22.147 -19.074 1.00 13.15 343 VAL A N 1
ATOM 3927 C CA . VAL A 1 369 ? -38.864 22.202 -17.723 1.00 12.81 343 VAL A CA 1
ATOM 3928 C C . VAL A 1 369 ? -37.857 22.874 -16.790 1.00 12.48 343 VAL A C 1
ATOM 3929 O O . VAL A 1 369 ? -38.237 23.665 -15.950 1.00 12.88 343 VAL A O 1
ATOM 3942 N N . LEU A 1 370 ? -36.577 22.601 -16.965 1.00 12.49 344 LEU A N 1
ATOM 3943 C CA . LEU A 1 370 ? -35.561 23.267 -16.154 1.00 12.25 344 LEU A CA 1
ATOM 3944 C C . LEU A 1 370 ? -35.576 24.775 -16.360 1.00 12.49 344 LEU A C 1
ATOM 3945 O O . LEU A 1 370 ? -35.487 25.534 -15.402 1.00 12.96 344 LEU A O 1
ATOM 3961 N N . ASN A 1 371 ? -35.691 25.229 -17.608 1.00 12.57 345 ASN A N 1
ATOM 3962 C CA . ASN A 1 371 ? -35.769 26.660 -17.874 1.00 12.80 345 ASN A CA 1
ATOM 3963 C C . ASN A 1 371 ? -37.021 27.269 -17.257 1.00 12.30 345 ASN A C 1
ATOM 3964 O O . ASN A 1 371 ? -36.987 28.402 -16.755 1.00 12.77 345 ASN A O 1
ATOM 3975 N N . LEU A 1 372 ? -38.135 26.524 -17.320 1.00 12.40 346 LEU A N 1
ATOM 3976 C CA . LEU A 1 372 ? -39.373 26.962 -16.709 1.00 13.66 346 LEU A CA 1
ATOM 3977 C C . LEU A 1 372 ? -39.210 27.121 -15.199 1.00 13.26 346 LEU A C 1
ATOM 3978 O O 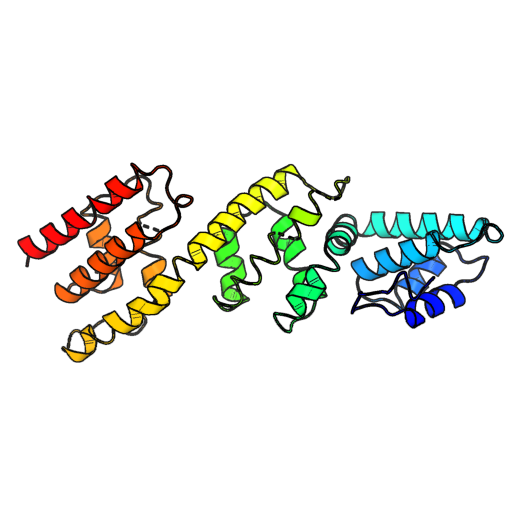. LEU A 1 372 ? -39.648 28.098 -14.614 1.00 13.81 346 LEU A O 1
ATOM 3994 N N . PHE A 1 373 ? -38.561 26.165 -14.559 1.00 13.20 347 PHE A N 1
ATOM 3995 C CA . PHE A 1 373 ? -38.301 26.243 -13.122 1.00 12.76 347 PHE A CA 1
ATOM 3996 C C . PHE A 1 373 ? -37.379 27.405 -12.788 1.00 12.65 347 PHE A C 1
ATOM 3997 O O . PHE A 1 373 ? -37.584 28.097 -11.818 1.00 13.96 347 PHE A O 1
ATOM 4014 N N . PHE A 1 374 ? -36.360 27.639 -13.612 1.00 13.00 348 PHE A N 1
ATOM 4015 C CA . PHE A 1 374 ? -35.466 28.753 -13.377 1.00 13.46 348 PHE A CA 1
ATOM 4016 C C . PHE A 1 374 ? -36.231 30.082 -13.450 1.00 14.34 348 PHE A C 1
ATOM 4017 O O . PHE A 1 374 ? -36.045 30.985 -12.637 1.00 15.25 348 PHE A O 1
ATOM 4034 N N . SER A 1 375 ? -37.114 30.200 -14.436 1.00 13.71 349 SER A N 1
ATOM 4035 C CA . SER A 1 375 ? -37.968 31.374 -14.574 1.00 14.55 349 SER A CA 1
ATOM 4036 C C . SER A 1 375 ? -38.927 31.505 -13.399 1.00 14.99 349 SER A C 1
ATOM 4037 O O . SER A 1 375 ? -39.131 32.615 -12.888 1.00 16.16 349 SER A O 1
ATOM 4045 N N . ALA A 1 376 ? -39.520 30.407 -12.958 1.00 14.77 350 ALA A N 1
ATOM 4046 C CA . ALA A 1 376 ? -40.467 30.434 -11.850 1.00 14.96 350 ALA A CA 1
ATOM 4047 C C . ALA A 1 376 ? -39.775 30.948 -10.590 1.00 16.71 350 ALA A C 1
ATOM 4048 O O . ALA A 1 376 ? -40.354 31.704 -9.816 1.00 18.41 350 ALA A O 1
ATOM 4055 N N . LEU A 1 377 ? -38.510 30.580 -10.412 1.00 17.94 351 LEU A N 1
ATOM 4056 C CA . LEU A 1 377 ? -37.759 30.947 -9.231 1.00 20.83 351 LEU A CA 1
ATOM 4057 C C . LEU A 1 377 ? -37.701 32.449 -9.141 1.00 24.23 351 LEU A C 1
ATOM 4058 O O . LEU A 1 377 ? -37.916 33.035 -8.075 1.00 26.51 351 LEU A O 1
ATOM 4074 N N . ARG A 1 378 ? -37.402 33.080 -10.276 1.00 25.74 352 ARG A N 1
ATOM 4075 C CA . ARG A 1 378 ? -37.227 34.512 -10.308 1.00 27.95 352 ARG A CA 1
ATOM 4076 C C . ARG A 1 378 ? -38.400 35.250 -9.813 1.00 27.88 352 ARG A C 1
ATOM 4077 O O . ARG A 1 378 ? -38.243 36.297 -9.224 1.00 29.58 352 ARG A O 1
ATOM 4098 N N . GLN A 1 379 ? -39.569 34.732 -10.088 1.00 26.44 353 GLN A N 1
ATOM 4099 C CA . GLN A 1 379 ? -40.795 35.376 -9.756 1.00 26.83 353 GLN A CA 1
ATOM 4100 C C . GLN A 1 379 ? -41.537 34.980 -8.494 1.00 23.89 353 GLN A C 1
ATOM 4101 O O . GLN A 1 379 ? -42.468 35.605 -8.138 1.00 25.91 353 GLN A O 1
ATOM 4115 N N . THR A 1 380 ? -41.081 33.914 -7.843 1.00 21.35 354 THR A N 1
ATOM 4116 C CA . THR A 1 380 ? -41.712 33.435 -6.620 1.00 18.75 354 THR A CA 1
ATOM 4117 C C . THR A 1 380 ? -41.592 34.471 -5.508 1.00 17.43 354 THR A C 1
ATOM 4118 O O . THR A 1 380 ? -40.564 35.134 -5.373 1.00 18.43 354 THR A O 1
ATOM 4129 N N . SER A 1 381 ? -42.649 34.605 -4.714 1.00 16.55 355 SER A N 1
ATOM 4130 C CA . SER A 1 381 ? -42.662 35.559 -3.611 1.00 17.15 355 SER A CA 1
ATOM 4131 C C . SER A 1 381 ? -41.443 35.363 -2.716 1.00 17.37 355 SER A C 1
ATOM 4132 O O . SER A 1 381 ? -40.801 34.313 -2.747 1.00 17.40 355 SER A O 1
ATOM 4140 N N . SER A 1 382 ? -41.131 36.379 -1.919 1.00 18.61 356 SER A N 1
ATOM 4141 C CA . SER A 1 382 ? -39.989 36.320 -1.014 1.00 19.67 356 SER A CA 1
ATOM 4142 C C . SER A 1 382 ? -40.392 35.709 0.324 1.00 19.01 356 SER A C 1
ATOM 4143 O O . SER A 1 382 ? -39.653 35.795 1.304 1.00 20.17 356 SER A O 1
ATOM 4151 N N . ARG A 1 383 ? -41.603 35.169 0.374 1.00 18.44 357 ARG A N 1
ATOM 4152 C CA . ARG A 1 383 ? -42.058 34.467 1.550 1.00 19.12 357 ARG A CA 1
ATOM 4153 C C . ARG A 1 383 ? -41.964 32.961 1.461 1.00 17.86 357 ARG A C 1
ATOM 4154 O O . ARG A 1 383 ? -42.036 32.329 2.421 1.00 18.17 357 ARG A O 1
ATOM 4175 N N . LEU A 1 384 ? -41.752 32.447 0.270 1.00 16.59 358 LEU A N 1
ATOM 4176 C CA . LEU A 1 384 ? -41.632 31.019 0.041 1.00 16.39 358 LEU A CA 1
ATOM 4177 C C . LEU A 1 384 ? -40.171 30.524 0.044 1.00 17.66 358 LEU A C 1
ATOM 4178 O O . LEU A 1 384 ? -39.912 29.405 -0.197 1.00 18.96 358 LEU A O 1
ATOM 4194 N N . PHE A 1 385 ? -39.249 31.404 0.357 1.00 18.46 359 PHE A N 1
ATOM 4195 C CA . PHE A 1 385 ? -37.843 31.065 0.563 1.00 21.33 359 PHE A CA 1
ATOM 4196 C C . PHE A 1 385 ? -37.418 31.516 1.960 1.00 26.09 359 PHE A C 1
ATOM 4197 O O . PHE A 1 385 ? -37.778 32.549 2.420 1.00 26.86 359 PHE A O 1
ATOM 4214 N N A SER A 1 386 ? -36.376 30.963 2.539 0.60 28.30 360 SER A N 1
ATOM 4215 N N B SER A 1 386 ? -36.369 30.959 2.531 0.40 28.61 360 SER A N 1
ATOM 4216 C CA A SER A 1 386 ? -35.889 31.410 3.841 0.60 30.29 360 SER A CA 1
ATOM 4217 C CA B SER A 1 386 ? -35.868 31.387 3.836 0.40 30.95 360 SER A CA 1
ATOM 4218 C C A SER A 1 386 ? -35.087 32.706 3.732 0.60 31.71 360 SER A C 1
ATOM 4219 C C B SER A 1 386 ? -35.029 32.662 3.749 0.40 31.90 360 SER A C 1
ATOM 4220 O O A SER A 1 386 ? -34.984 33.476 4.703 0.60 32.56 360 SER A O 1
ATOM 4221 O O B SER A 1 386 ? -34.848 33.371 4.748 0.40 32.46 360 SER A O 1
ATOM 4236 N N . SER A 1 387 ? -34.502 32.938 2.562 1.00 32.15 361 SER A N 1
ATOM 4237 C CA . SER A 1 387 ? -33.719 34.144 2.323 1.00 32.37 361 SER A CA 1
ATOM 4238 C C . SER A 1 387 ? -33.477 34.301 0.821 1.00 32.32 361 SER A C 1
ATOM 4239 O O . SER A 1 387 ? -33.674 33.379 0.022 1.00 31.16 361 SER A O 1
ATOM 4247 N N . ALA A 1 388 ? -33.022 35.489 0.444 1.00 32.41 362 ALA A N 1
ATOM 4248 C CA . ALA A 1 388 ? -32.641 35.745 -0.935 1.00 32.54 362 ALA A CA 1
ATOM 4249 C C . ALA A 1 388 ? -31.474 34.834 -1.324 1.00 32.01 362 ALA A C 1
ATOM 4250 O O . ALA A 1 388 ? -31.371 34.397 -2.491 1.00 30.09 362 ALA A O 1
ATOM 4257 N N . ASP A 1 389 ? -30.588 34.567 -0.354 1.00 32.56 363 ASP A N 1
ATOM 4258 C CA A ASP A 1 389 ? -29.491 33.633 -0.576 0.50 32.31 363 ASP A CA 1
ATOM 4259 C CA B ASP A 1 389 ? -29.481 33.637 -0.571 0.50 32.77 363 ASP A CA 1
ATOM 4260 C C . ASP A 1 389 ? -30.010 32.256 -0.966 1.00 30.80 363 ASP A C 1
ATOM 4261 O O . ASP A 1 389 ? -29.467 31.633 -1.851 1.00 29.77 363 ASP A O 1
ATOM 4276 N N . LYS A 1 390 ? -31.071 31.785 -0.315 1.00 29.25 364 LYS A N 1
ATOM 4277 C CA . LYS A 1 390 ? -31.605 30.471 -0.643 1.00 28.15 364 LYS A CA 1
ATOM 4278 C C . LYS A 1 390 ? -32.152 30.419 -2.071 1.00 23.44 364 LYS A C 1
ATOM 4279 O O . LYS A 1 390 ? -31.890 29.462 -2.801 1.00 22.15 364 LYS A O 1
ATOM 4298 N N . ARG A 1 391 ? -32.873 31.450 -2.478 1.00 22.00 365 ARG A N 1
ATOM 4299 C CA . ARG A 1 391 ? -33.392 31.535 -3.827 1.00 21.04 365 ARG A CA 1
ATOM 4300 C C . ARG A 1 391 ? -32.209 31.499 -4.812 1.00 20.82 365 ARG A C 1
ATOM 4301 O O . ARG A 1 391 ? -32.244 30.783 -5.811 1.00 20.01 365 ARG A O 1
ATOM 4322 N N . GLN A 1 392 ? -31.147 32.250 -4.529 1.00 21.68 366 GLN A N 1
ATOM 4323 C CA . GLN A 1 392 ? -29.993 32.284 -5.428 1.00 22.54 366 GLN A CA 1
ATOM 4324 C C . GLN A 1 392 ? -29.327 30.911 -5.518 1.00 21.25 366 GLN A C 1
ATOM 4325 O O . GLN A 1 392 ? -28.914 30.484 -6.593 1.00 20.92 366 GLN A O 1
ATOM 4339 N N . GLN A 1 393 ? -29.239 30.224 -4.395 1.00 20.20 367 GLN A N 1
ATOM 4340 C CA . GLN A 1 393 ? -28.630 28.906 -4.361 1.00 21.28 367 GLN A CA 1
ATOM 4341 C C . GLN A 1 393 ? -29.405 27.923 -5.217 1.00 19.09 367 GLN A C 1
ATOM 4342 O O . GLN A 1 393 ? -28.822 27.117 -5.926 1.00 18.08 367 GLN A O 1
ATOM 4356 N N . LEU A 1 394 ? -30.722 27.976 -5.139 1.00 18.08 368 LEU A N 1
ATOM 4357 C CA . LEU A 1 394 ? -31.576 27.128 -5.951 1.00 17.68 368 LEU A CA 1
ATOM 4358 C C . LEU A 1 394 ? -31.416 27.443 -7.420 1.00 17.07 368 LEU A C 1
ATOM 4359 O O . LEU A 1 394 ? -31.352 26.536 -8.247 1.00 16.62 368 LEU A O 1
ATOM 4375 N N . GLY A 1 395 ? -31.314 28.722 -7.752 1.00 16.71 369 GLY A N 1
ATOM 4376 C CA . GLY A 1 395 ? -31.108 29.098 -9.146 1.00 16.93 369 GLY A CA 1
ATOM 4377 C C . GLY A 1 395 ? -29.816 28.539 -9.698 1.00 17.28 369 GLY A C 1
ATOM 4378 O O . GLY A 1 395 ? -29.764 28.071 -10.827 1.00 17.53 369 GLY A O 1
ATOM 4382 N N . ALA A 1 396 ? -28.756 28.591 -8.914 1.00 16.71 370 ALA A N 1
ATOM 4383 C CA . ALA A 1 396 ? -27.468 28.086 -9.343 1.00 17.48 370 ALA A CA 1
ATOM 4384 C C . ALA A 1 396 ? -27.505 26.578 -9.571 1.00 16.79 370 ALA A C 1
ATOM 4385 O O . ALA A 1 396 ? -26.864 26.084 -10.488 1.00 17.26 370 ALA A O 1
ATOM 4392 N N A MET A 1 397 ? -28.259 25.846 -8.765 0.44 16.22 371 MET A N 1
ATOM 4393 N N B MET A 1 397 ? -28.262 25.855 -8.730 0.56 16.34 371 MET A N 1
ATOM 4394 C CA A MET A 1 397 ? -28.343 24.410 -8.975 0.44 16.22 371 MET A CA 1
ATOM 4395 C CA B MET A 1 397 ? -28.467 24.401 -8.888 0.56 16.61 371 MET A CA 1
ATOM 4396 C C A MET A 1 397 ? -29.179 24.074 -10.200 0.44 15.81 371 MET A C 1
ATOM 4397 C C B MET A 1 397 ? -29.162 24.105 -10.190 0.56 15.95 371 MET A C 1
ATOM 4398 O O A MET A 1 397 ? -28.886 23.112 -10.882 0.44 15.66 371 MET A O 1
ATOM 4399 O O B MET A 1 397 ? -28.753 23.222 -10.917 0.56 15.69 371 MET A O 1
ATOM 4426 N N . ILE A 1 398 ? -30.222 24.851 -10.479 1.00 15.51 372 ILE A N 1
ATOM 4427 C CA . ILE A 1 398 ? -30.973 24.647 -11.705 1.00 15.15 372 ILE A CA 1
ATOM 4428 C C . ILE A 1 398 ? -30.094 24.945 -12.922 1.00 15.02 372 ILE A C 1
ATOM 4429 O O . ILE A 1 398 ? -30.089 24.198 -13.888 1.00 14.79 372 ILE A O 1
ATOM 4445 N N . ALA A 1 399 ? -29.317 26.017 -12.866 1.00 15.06 373 ALA A N 1
ATOM 4446 C CA . ALA A 1 399 ? -28.404 26.355 -13.946 1.00 15.18 373 ALA A CA 1
ATOM 4447 C C . ALA A 1 399 ? -27.369 25.250 -14.117 1.00 15.21 373 ALA A C 1
ATOM 4448 O O . ALA A 1 399 ? -27.005 24.914 -15.236 1.00 15.51 373 ALA A O 1
ATOM 4455 N N . ASN A 1 400 ? -26.880 24.678 -13.013 1.00 15.04 374 ASN A N 1
ATOM 4456 C CA . ASN A 1 400 ? -25.916 23.597 -13.106 1.00 15.31 374 ASN A CA 1
ATOM 4457 C C . ASN A 1 400 ? -26.555 22.377 -13.747 1.00 14.97 374 ASN A C 1
ATOM 4458 O O . ASN A 1 400 ? -25.913 21.685 -14.535 1.00 15.71 374 ASN A O 1
ATOM 4469 N N . ALA A 1 401 ? -27.812 22.099 -13.416 1.00 14.94 375 ALA A N 1
ATOM 4470 C CA . ALA A 1 401 ? -28.534 20.985 -14.045 1.00 15.49 375 ALA A CA 1
ATOM 4471 C C . ALA A 1 401 ? -28.684 21.210 -15.546 1.00 15.11 375 ALA A C 1
ATOM 4472 O O . ALA A 1 401 ? -28.510 20.285 -16.338 1.00 15.72 375 ALA A O 1
ATOM 4479 N N . LEU A 1 402 ? -28.978 22.446 -15.964 1.00 14.50 376 LEU A N 1
ATOM 4480 C CA . LEU A 1 402 ? -29.071 22.771 -17.391 1.00 14.56 376 LEU A CA 1
ATOM 4481 C C . LEU A 1 402 ? -27.761 22.517 -18.114 1.00 15.39 376 LEU A C 1
ATOM 4482 O O . LEU A 1 402 ? -27.737 21.950 -19.198 1.00 16.43 376 LEU A O 1
ATOM 4498 N N . ASP A 1 403 ? -26.656 22.862 -17.481 1.00 15.47 377 ASP A N 1
ATOM 4499 C CA . ASP A 1 403 ? -25.347 22.586 -18.065 1.00 15.75 377 ASP A CA 1
ATOM 4500 C C . ASP A 1 403 ? -25.104 21.079 -18.184 1.00 16.60 377 ASP A C 1
ATOM 4501 O O . ASP A 1 403 ? -24.598 20.603 -19.188 1.00 17.46 377 ASP A O 1
ATOM 4510 N N . ALA A 1 404 ? -25.416 20.345 -17.120 1.00 16.38 378 ALA A N 1
ATOM 4511 C CA . ALA A 1 404 ? -25.216 18.891 -17.083 1.00 17.31 378 ALA A CA 1
ATOM 4512 C C . ALA A 1 404 ? -26.007 18.209 -18.189 1.00 18.26 378 ALA A C 1
ATOM 4513 O O . ALA A 1 404 ? -25.534 17.282 -18.846 1.00 19.29 378 ALA A O 1
ATOM 4520 N N . VAL A 1 405 ? -27.234 18.644 -18.390 1.00 17.86 379 VAL A N 1
ATOM 4521 C CA . VAL A 1 405 ? -28.084 18.036 -19.391 1.00 18.88 379 VAL A CA 1
ATOM 4522 C C . VAL A 1 405 ? -27.466 18.214 -20.771 1.00 19.79 379 VAL A C 1
ATOM 4523 O O . VAL A 1 405 ? -27.487 17.294 -21.586 1.00 21.73 379 VAL A O 1
ATOM 4536 N N . ASN A 1 406 ? -26.881 19.378 -21.038 1.00 20.00 380 ASN A N 1
ATOM 4537 C CA . ASN A 1 406 ? -26.221 19.589 -22.313 1.00 20.75 380 ASN A CA 1
ATOM 4538 C C . ASN A 1 406 ? -24.933 18.791 -22.457 1.00 22.94 380 ASN A C 1
ATOM 4539 O O . ASN A 1 406 ? -24.667 18.248 -23.522 1.00 24.27 380 ASN A O 1
ATOM 4550 N N . ILE A 1 407 ? -24.110 18.757 -21.413 1.00 22.71 381 ILE A N 1
ATOM 4551 C CA . ILE A 1 407 ? -22.846 18.005 -21.438 1.00 24.93 381 ILE A CA 1
ATOM 4552 C C . ILE A 1 407 ? -23.120 16.554 -21.779 1.00 27.46 381 ILE A C 1
ATOM 4553 O O . ILE A 1 407 ? -22.404 15.930 -22.579 1.00 28.53 381 ILE A O 1
ATOM 4569 N N . ASN A 1 408 ? -24.166 16.005 -21.186 1.00 28.78 382 ASN A N 1
ATOM 4570 C CA . ASN A 1 408 ? -24.400 14.579 -21.275 1.00 32.05 382 ASN A CA 1
ATOM 4571 C C . ASN A 1 408 ? -25.255 14.185 -22.475 1.00 33.18 382 ASN A C 1
ATOM 4572 O O . ASN A 1 408 ? -25.429 12.995 -22.748 1.00 34.74 382 ASN A O 1
ATOM 4583 N N . ASN A 1 409 ? -25.701 15.170 -23.252 1.00 33.10 383 ASN A N 1
ATOM 4584 C CA . ASN A 1 409 ? -26.495 14.912 -24.454 1.00 34.85 383 ASN A CA 1
ATOM 4585 C C . ASN A 1 409 ? -25.670 14.184 -25.511 1.00 36.84 383 ASN A C 1
ATOM 4586 O O . ASN A 1 409 ? -24.863 14.803 -26.183 1.00 37.73 383 ASN A O 1
#

B-factor: mean 24.22, std 9.12, range [12.15, 72.38]

Radius of gyration: 26.68 Å; Cα contacts (8 Å, |Δi|>4): 298; chains: 1; bounding box: 72×37×66 Å

Organism: Chlamydia pneumoniae (NCBI:txid83558)

GO terms:
  GO:0005515 protein binding (F, IPI)

InterPro domains:
  IPR010812 Hypersensitivity response secretion-like, HrpJ [PF07201] (60-228)
  IPR013401 Type III secretion regulator, YopN/LcrE/InvE/MxiC [TIGR02568] (37-287)
  IPR054556 T3SS, low calcium response E, C-terminal helical domain [PF22342] (279-377)

Secondary structure (DSSP, 8-state):
-HHHHHTT-TT--HHHHHHHHHHS-TT--HHHHHHHHHHH--SHHHHHHHHHHHHHT--GGGHHHHHHHHHHHHHHHHHHTHHHHHHHHTHHHHHHHHHHHTS-HHHHHHHHHHHHTS---HHHHHHHHHTTS-HHHHHHHHHHH--HHHH----TT--HHHHHHHHHHHHHHHHHHHHHHHHHHHHHHHHHHHHHTT----TT--HHHHHHHH--TT-SS--HHHHHHHHHHHH-S-HHHHHHHHHHHHHHHHHS-TTSSS-HHHHHHHHHHHHHHHHHHHHH-